Protein AF-A0A7S1GYW9-F1 (afdb_monomer)

Organism: Hemiselmis andersenii (NCBI:txid464988)

Mean predicted aligned error: 11.88 Å

Structure (mmCIF, N/CA/C/O backbone):
data_AF-A0A7S1GYW9-F1
#
_entry.id   AF-A0A7S1GYW9-F1
#
loop_
_atom_site.group_PDB
_atom_site.id
_atom_site.type_symbol
_atom_site.label_atom_id
_atom_site.label_alt_id
_atom_site.label_comp_id
_atom_site.label_asym_id
_atom_site.label_entity_id
_atom_site.label_seq_id
_atom_site.pdbx_PDB_ins_code
_atom_site.Cartn_x
_atom_site.Cartn_y
_atom_site.Cartn_z
_atom_site.occupancy
_atom_site.B_iso_or_equiv
_atom_site.auth_seq_id
_atom_site.auth_comp_id
_atom_site.auth_asym_id
_atom_site.auth_atom_id
_atom_site.pdbx_PDB_model_num
ATOM 1 N N . SER A 1 1 ? -7.826 -14.700 -38.442 1.00 39.91 1 SER A N 1
ATOM 2 C CA . SER A 1 1 ? -8.391 -15.686 -37.508 1.00 39.91 1 SER A CA 1
ATOM 3 C C . SER A 1 1 ? -8.157 -15.141 -36.124 1.00 39.91 1 SER A C 1
ATOM 5 O O . SER A 1 1 ? -7.015 -14.874 -35.767 1.00 39.91 1 SER A O 1
ATOM 7 N N . ASP A 1 2 ? -9.259 -14.825 -35.454 1.00 43.34 2 ASP A N 1
ATOM 8 C CA . ASP A 1 2 ? -9.314 -14.134 -34.172 1.00 43.34 2 ASP A CA 1
ATOM 9 C C . ASP A 1 2 ? -8.547 -14.897 -33.097 1.00 43.34 2 ASP A C 1
ATOM 11 O O . ASP A 1 2 ? -8.602 -16.123 -33.059 1.00 43.34 2 ASP A O 1
ATOM 15 N N . GLY A 1 3 ? -7.826 -14.162 -32.249 1.00 43.66 3 GLY A N 1
ATOM 16 C CA . GLY A 1 3 ? -7.023 -14.666 -31.134 1.00 43.66 3 GLY A CA 1
ATOM 17 C C . GLY A 1 3 ? -7.848 -15.303 -30.014 1.00 43.66 3 GLY A C 1
ATOM 18 O O . GLY A 1 3 ? -7.717 -14.912 -28.857 1.00 43.66 3 GLY A O 1
ATOM 19 N N . ALA A 1 4 ? -8.697 -16.270 -30.353 1.00 52.47 4 ALA A N 1
ATOM 20 C CA . ALA A 1 4 ? -9.273 -17.208 -29.413 1.00 52.47 4 ALA A CA 1
ATOM 21 C C . ALA A 1 4 ? -8.142 -18.127 -28.944 1.00 52.47 4 ALA A C 1
ATOM 23 O O . ALA A 1 4 ? -7.689 -19.025 -29.652 1.00 52.47 4 ALA A O 1
ATOM 24 N N . TRP A 1 5 ? -7.615 -17.803 -27.773 1.00 59.50 5 TRP A N 1
ATOM 25 C CA . TRP A 1 5 ? -6.728 -18.674 -27.028 1.00 59.50 5 TRP A CA 1
ATOM 26 C C . TRP A 1 5 ? -7.553 -19.838 -26.465 1.00 59.50 5 TRP A C 1
ATOM 28 O O . TRP A 1 5 ? -8.526 -19.587 -25.755 1.00 59.50 5 TRP A O 1
ATOM 38 N N . ASP A 1 6 ? -7.172 -21.077 -26.785 1.00 59.75 6 ASP A N 1
ATOM 39 C CA . ASP A 1 6 ? -7.747 -22.288 -26.188 1.00 59.75 6 ASP A CA 1
ATOM 40 C C . ASP A 1 6 ? -6.827 -22.780 -25.055 1.00 59.75 6 ASP A C 1
ATOM 42 O O . ASP A 1 6 ? -5.638 -23.027 -25.302 1.00 59.75 6 ASP A O 1
ATOM 46 N N . PRO A 1 7 ? -7.324 -22.886 -23.809 1.00 53.53 7 PRO A N 1
ATOM 47 C CA . PRO A 1 7 ? -6.526 -23.361 -22.685 1.00 53.53 7 PRO A CA 1
ATOM 48 C C . PRO A 1 7 ? -6.200 -24.862 -22.817 1.00 53.53 7 PRO A C 1
ATOM 50 O O . PRO A 1 7 ? -7.005 -25.615 -23.359 1.00 53.53 7 PRO A O 1
ATOM 53 N N . PRO A 1 8 ? -5.040 -25.320 -22.308 1.00 62.75 8 PRO A N 1
ATOM 54 C CA . PRO A 1 8 ? -4.648 -26.728 -22.374 1.00 62.75 8 PRO A CA 1
ATOM 55 C C . PRO A 1 8 ? -5.462 -27.620 -21.418 1.00 62.75 8 PRO A C 1
ATOM 57 O O . PRO A 1 8 ? -5.814 -27.199 -20.317 1.00 62.75 8 PRO A O 1
ATOM 60 N N . ASP A 1 9 ? -5.685 -28.876 -21.823 1.00 59.25 9 ASP A N 1
ATOM 61 C CA . ASP A 1 9 ? -6.521 -29.860 -21.109 1.00 59.25 9 ASP A CA 1
ATOM 62 C C . ASP A 1 9 ? -5.863 -30.474 -19.849 1.00 59.25 9 ASP A C 1
ATOM 64 O O . ASP A 1 9 ? -6.543 -31.133 -19.062 1.00 59.25 9 ASP A O 1
ATOM 68 N N . GLU A 1 10 ? -4.560 -30.251 -19.616 1.00 49.75 10 GLU A N 1
ATOM 69 C CA . GLU A 1 10 ? -3.826 -30.729 -18.430 1.00 49.75 10 GLU A CA 1
ATOM 70 C C . GLU A 1 10 ? -2.727 -29.738 -17.975 1.00 49.75 10 GLU A C 1
ATOM 72 O O . GLU A 1 10 ? -2.122 -29.040 -18.791 1.00 49.75 10 GLU A O 1
ATOM 77 N N . GLY A 1 11 ? -2.434 -29.702 -16.664 1.00 53.62 11 GLY A N 1
ATOM 78 C CA . GLY A 1 11 ? -1.401 -28.856 -16.038 1.00 53.62 11 GLY A CA 1
ATOM 79 C C . GLY A 1 11 ? -1.941 -27.847 -15.009 1.00 53.62 11 GLY A C 1
ATOM 80 O O . GLY A 1 11 ? -3.144 -27.769 -14.771 1.00 53.62 11 GLY A O 1
ATOM 81 N N . VAL A 1 12 ? -1.050 -27.075 -14.370 1.00 48.41 12 VAL A N 1
ATOM 82 C CA . VAL A 1 12 ? -1.426 -25.926 -13.520 1.00 48.41 12 VAL A CA 1
ATOM 83 C C . VAL A 1 12 ? -1.265 -24.644 -14.334 1.00 48.41 12 VAL A C 1
ATOM 85 O O . VAL A 1 12 ? -0.149 -24.255 -14.672 1.00 48.41 12 VAL A O 1
ATOM 88 N N . LEU A 1 13 ? -2.386 -23.990 -14.638 1.00 43.22 13 LEU A N 1
ATOM 89 C CA . LEU A 1 13 ? -2.428 -22.631 -15.171 1.00 43.22 13 LEU A CA 1
ATOM 90 C C . LEU A 1 13 ? -2.498 -21.646 -13.996 1.00 43.22 13 LEU A C 1
ATOM 92 O O . LEU A 1 13 ? -3.552 -21.479 -13.386 1.00 43.22 13 LEU A O 1
ATOM 96 N N . GLU A 1 14 ? -1.387 -20.980 -13.696 1.00 42.84 14 GLU A N 1
ATOM 97 C CA . GLU A 1 14 ? -1.365 -19.801 -12.824 1.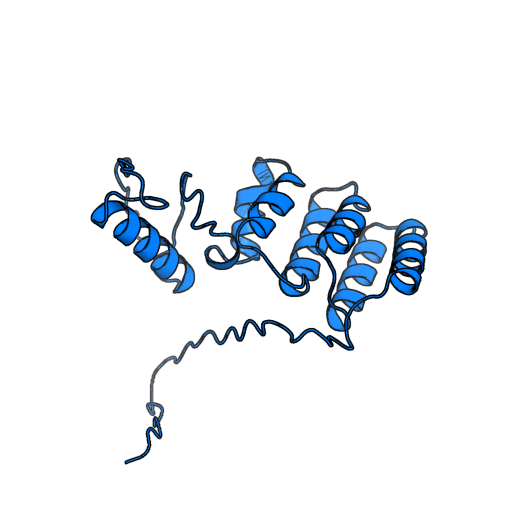00 42.84 14 GLU A CA 1
ATOM 98 C C . GLU A 1 14 ? -1.313 -18.535 -13.682 1.00 42.84 14 GLU A C 1
ATOM 100 O O . GLU A 1 14 ? -0.442 -18.378 -14.538 1.00 42.84 14 GLU A O 1
ATOM 105 N N . VAL A 1 15 ? -2.253 -17.622 -13.446 1.00 31.91 15 VAL A N 1
ATOM 106 C CA . VAL A 1 15 ? -2.323 -16.310 -14.097 1.00 31.91 15 VAL A CA 1
ATOM 107 C C . VAL A 1 15 ? -2.570 -15.232 -13.050 1.00 31.91 15 VAL A C 1
ATOM 109 O O . VAL A 1 15 ? -3.575 -15.270 -12.343 1.00 31.91 15 VAL A O 1
ATOM 112 N N . ASP A 1 16 ? -1.689 -14.233 -13.010 1.00 33.78 16 ASP A N 1
ATOM 113 C CA . ASP A 1 16 ? -1.893 -12.991 -12.269 1.00 33.78 16 ASP A CA 1
ATOM 114 C C . ASP A 1 16 ? -2.489 -11.932 -13.199 1.00 33.78 16 ASP A C 1
ATOM 116 O O . ASP A 1 16 ? -1.839 -11.425 -14.115 1.00 33.78 16 ASP A O 1
ATOM 120 N N . VAL A 1 17 ? -3.748 -11.568 -12.956 1.00 31.23 17 VAL A N 1
ATOM 121 C CA . VAL A 1 17 ? -4.400 -10.454 -13.652 1.00 31.23 17 VAL A CA 1
ATOM 122 C C . VAL A 1 17 ? -4.439 -9.248 -12.721 1.00 31.23 17 VAL A C 1
ATOM 124 O O . VAL A 1 17 ? -5.302 -9.141 -11.852 1.00 31.23 17 VAL A O 1
ATOM 127 N N . ALA A 1 18 ? -3.538 -8.291 -12.939 1.00 34.84 18 ALA A N 1
ATOM 128 C CA . ALA A 1 18 ? -3.612 -6.969 -12.326 1.00 34.84 18 ALA A CA 1
ATOM 129 C C . ALA A 1 18 ? -4.028 -5.929 -13.373 1.00 34.84 18 ALA A C 1
ATOM 131 O O . ALA A 1 18 ? -3.195 -5.337 -14.060 1.00 34.84 18 ALA A O 1
ATOM 132 N N . LYS A 1 19 ? -5.333 -5.647 -13.469 1.00 34.72 19 LYS A N 1
ATOM 133 C CA . LYS A 1 19 ? -5.785 -4.400 -14.092 1.00 34.72 19 LYS A CA 1
ATOM 134 C C . LYS A 1 19 ? -5.582 -3.277 -13.080 1.00 34.72 19 LYS A C 1
ATOM 136 O O . LYS A 1 19 ? -6.463 -2.998 -12.268 1.00 34.72 19 LYS A O 1
ATOM 141 N N . HIS A 1 20 ? -4.440 -2.598 -13.140 1.00 39.56 20 HIS A N 1
ATOM 142 C CA . HIS A 1 20 ? -4.351 -1.258 -12.565 1.00 39.56 20 HIS A CA 1
ATOM 143 C C . HIS A 1 20 ? -5.165 -0.337 -13.466 1.00 39.56 20 HIS A C 1
ATOM 145 O O . HIS A 1 20 ? -4.659 0.229 -14.432 1.00 39.56 20 HIS A O 1
ATOM 151 N N . ASN A 1 21 ? -6.463 -0.223 -13.178 1.00 38.25 21 ASN A N 1
ATOM 152 C CA . ASN A 1 21 ? -7.216 0.918 -13.662 1.00 38.25 21 ASN A CA 1
ATOM 153 C C . ASN A 1 21 ? -6.468 2.154 -13.146 1.00 38.25 21 ASN A C 1
ATOM 155 O O . ASN A 1 21 ? -6.469 2.433 -11.946 1.00 38.25 21 ASN A O 1
ATOM 159 N N . ASN A 1 22 ? -5.858 2.916 -14.055 1.00 46.06 22 ASN A N 1
ATOM 160 C CA . ASN A 1 22 ? -5.911 4.362 -13.916 1.00 46.06 22 ASN A CA 1
ATOM 161 C C . ASN A 1 22 ? -7.401 4.670 -13.823 1.00 46.06 22 ASN A C 1
ATOM 163 O O . ASN A 1 22 ? -8.092 4.671 -14.840 1.00 46.06 22 ASN A O 1
ATOM 167 N N . VAL A 1 23 ? -7.918 4.756 -12.597 1.00 45.78 23 VAL A N 1
ATOM 168 C CA . VAL A 1 23 ? -9.309 5.125 -12.387 1.00 45.78 23 VAL A CA 1
ATOM 169 C C . VAL A 1 23 ? -9.423 6.514 -12.992 1.00 45.78 23 VAL A C 1
ATOM 171 O O . VAL A 1 23 ? -8.729 7.442 -12.564 1.00 45.78 23 VAL A O 1
ATOM 174 N N . ALA A 1 24 ? -10.188 6.578 -14.081 1.00 42.53 24 ALA A N 1
ATOM 175 C CA . ALA A 1 24 ? -10.619 7.811 -14.704 1.00 42.53 24 ALA A CA 1
ATOM 176 C C . ALA A 1 24 ? -11.166 8.738 -13.612 1.00 42.53 24 ALA A C 1
ATOM 178 O O . ALA A 1 24 ? -11.668 8.263 -12.598 1.00 42.53 24 ALA A O 1
ATOM 179 N N . ASP A 1 25 ? -11.009 10.042 -13.807 1.00 49.81 25 ASP A N 1
ATOM 180 C CA . ASP A 1 25 ? -11.139 11.089 -12.788 1.00 49.81 25 ASP A CA 1
ATOM 181 C C . ASP A 1 25 ? -12.473 11.144 -11.999 1.00 49.81 25 ASP A C 1
ATOM 183 O O . ASP A 1 25 ? -12.532 11.874 -11.012 1.00 49.81 25 ASP A O 1
ATOM 187 N N . ASP A 1 26 ? -13.466 10.311 -12.328 1.00 53.38 26 ASP A N 1
ATOM 188 C CA . ASP A 1 26 ? -14.713 10.093 -11.582 1.00 53.38 26 ASP A CA 1
ATOM 189 C C . ASP A 1 26 ? -14.714 8.722 -10.871 1.00 53.38 26 ASP A C 1
ATOM 191 O O . ASP A 1 26 ? -15.403 7.777 -11.257 1.00 53.38 26 ASP A O 1
ATOM 195 N N . ASP A 1 27 ? -13.906 8.584 -9.819 1.00 67.19 27 ASP A N 1
ATOM 196 C CA . ASP A 1 27 ? -13.995 7.433 -8.916 1.00 67.19 27 ASP A CA 1
ATOM 197 C C . ASP A 1 27 ? -15.161 7.668 -7.944 1.00 67.19 27 ASP A C 1
ATOM 199 O O . ASP A 1 27 ? -14.983 8.330 -6.925 1.00 67.19 27 ASP A O 1
ATOM 203 N N . GLU A 1 28 ? -16.362 7.157 -8.236 1.00 68.00 28 GLU A N 1
ATOM 204 C CA . GLU A 1 28 ? -17.516 7.238 -7.313 1.00 68.00 28 GLU A CA 1
ATOM 205 C C . GLU A 1 28 ? -17.199 6.651 -5.924 1.00 68.00 28 GLU A C 1
ATOM 207 O O . GLU A 1 28 ? -17.802 7.037 -4.924 1.00 68.00 28 GLU A O 1
ATOM 212 N N . SER A 1 29 ? -16.211 5.751 -5.840 1.00 81.31 29 SER A N 1
ATOM 213 C CA . SER A 1 29 ? -15.723 5.164 -4.586 1.00 81.31 29 SER A CA 1
ATOM 214 C C . SER A 1 29 ? -14.651 6.026 -3.899 1.00 81.31 29 SER A C 1
ATOM 216 O O . SER A 1 29 ? -14.060 5.621 -2.894 1.00 81.31 29 SER A O 1
ATOM 218 N N . ALA A 1 30 ? -14.367 7.225 -4.409 1.00 87.44 30 ALA A N 1
ATOM 219 C CA . ALA A 1 30 ? -13.438 8.156 -3.797 1.00 87.44 30 ALA A CA 1
ATOM 220 C C . ALA A 1 30 ? -13.955 8.649 -2.445 1.00 87.44 30 ALA A C 1
ATOM 222 O O . ALA A 1 30 ? -14.928 9.396 -2.358 1.00 87.44 30 ALA A O 1
ATOM 223 N N . MET A 1 31 ? -13.214 8.340 -1.381 1.00 92.00 31 MET A N 1
ATOM 224 C CA . MET A 1 31 ? -13.428 8.967 -0.082 1.00 92.00 31 MET A CA 1
ATOM 225 C C . MET A 1 31 ? -13.280 10.496 -0.188 1.00 92.00 31 MET A C 1
ATOM 227 O O . MET A 1 31 ? -12.185 11.000 -0.481 1.00 92.00 31 MET A O 1
ATOM 231 N N . ASN A 1 32 ? -14.370 11.228 0.063 1.00 92.81 32 ASN A N 1
ATOM 232 C CA . ASN A 1 32 ? -14.370 12.690 0.129 1.00 92.81 32 ASN A CA 1
ATOM 233 C C . ASN A 1 32 ? -13.843 13.189 1.490 1.00 92.81 32 ASN A C 1
ATOM 235 O O . ASN A 1 32 ? -13.705 12.420 2.439 1.00 92.81 32 ASN A O 1
ATOM 239 N N . GLY A 1 33 ? -13.532 14.485 1.587 1.00 91.69 33 GLY A N 1
ATOM 240 C CA . GLY A 1 33 ? -12.935 15.068 2.795 1.00 91.69 33 GLY A CA 1
ATOM 241 C C . GLY A 1 33 ? -13.825 14.989 4.040 1.00 91.69 33 GLY A C 1
ATOM 242 O O . GLY A 1 33 ? -13.346 14.612 5.102 1.00 91.69 33 GLY A O 1
ATOM 243 N N . GLN A 1 34 ? -15.125 15.268 3.915 1.00 94.00 34 GLN A N 1
ATOM 244 C CA . GLN A 1 34 ? -16.034 15.284 5.069 1.00 94.00 34 GLN A CA 1
ATOM 245 C C . GLN A 1 34 ? -16.239 13.885 5.659 1.00 94.00 34 GLN A C 1
ATOM 247 O O . GLN A 1 34 ? -16.233 13.711 6.879 1.00 94.00 34 GLN A O 1
ATOM 252 N N . ASP A 1 35 ? -16.407 12.880 4.802 1.00 94.25 35 ASP A N 1
ATOM 253 C CA . ASP A 1 35 ? -16.545 11.491 5.238 1.00 94.25 35 ASP A CA 1
ATOM 254 C C . ASP A 1 35 ? -15.225 10.938 5.773 1.00 94.25 35 ASP A C 1
ATOM 256 O O . ASP A 1 35 ? -15.221 10.171 6.738 1.00 94.25 35 ASP A O 1
ATOM 260 N N . PHE A 1 36 ? -14.096 11.402 5.232 1.00 96.62 36 PHE A N 1
ATOM 261 C CA . PHE A 1 36 ? -12.782 11.088 5.775 1.00 96.62 36 PHE A CA 1
ATOM 262 C C . PHE A 1 36 ? -12.579 11.645 7.190 1.00 96.62 36 PHE A C 1
ATOM 264 O O . PHE A 1 36 ? -12.126 10.916 8.073 1.00 96.62 36 PHE A O 1
ATOM 271 N N . ASP A 1 37 ? -12.955 12.899 7.442 1.00 96.38 37 ASP A N 1
ATOM 272 C CA . ASP A 1 37 ? -12.833 13.509 8.771 1.00 96.38 37 ASP A CA 1
ATOM 273 C C . ASP A 1 37 ? -13.688 12.761 9.805 1.00 96.38 37 ASP A C 1
ATOM 275 O O . ASP A 1 37 ? -13.239 12.472 10.921 1.00 96.38 37 ASP A O 1
ATOM 279 N N . ARG A 1 38 ? -14.903 12.351 9.410 1.00 96.06 38 ARG A N 1
ATOM 280 C CA . ARG A 1 38 ? -15.770 11.488 10.228 1.00 96.06 38 ARG A CA 1
ATOM 281 C C . ARG A 1 38 ? -15.120 10.136 10.499 1.00 96.06 38 ARG A C 1
ATOM 283 O O . ARG A 1 38 ? -15.129 9.684 11.644 1.00 96.06 38 ARG A O 1
ATOM 290 N N . LEU A 1 39 ? -14.546 9.505 9.476 1.00 96.19 39 LEU A N 1
ATOM 291 C CA . LEU A 1 39 ? -13.853 8.225 9.604 1.00 96.19 39 LEU A CA 1
ATOM 292 C C . LEU A 1 39 ? -12.682 8.319 10.585 1.00 96.19 39 LEU A C 1
ATOM 294 O O . LEU A 1 39 ? -12.559 7.468 11.462 1.00 96.19 39 LEU A O 1
ATOM 298 N N . ILE A 1 40 ? -11.842 9.349 10.476 1.00 96.00 40 ILE A N 1
ATOM 299 C CA . ILE A 1 40 ? -10.715 9.560 11.392 1.00 96.00 40 ILE A CA 1
ATOM 300 C C . ILE A 1 40 ? -11.209 9.741 12.828 1.00 96.00 40 ILE A C 1
ATOM 302 O O . ILE A 1 40 ? -10.670 9.115 13.743 1.00 96.00 40 ILE A O 1
ATOM 306 N N . GLY A 1 41 ? -12.268 10.531 13.031 1.00 95.12 41 GLY A N 1
ATOM 307 C CA . GLY A 1 41 ? -12.910 10.669 14.337 1.00 95.12 41 GLY A CA 1
ATOM 308 C C . GLY A 1 41 ? -13.388 9.325 14.893 1.00 95.12 41 GLY A C 1
ATOM 309 O O . GLY A 1 41 ? -13.083 8.979 16.034 1.00 95.12 41 GLY A O 1
ATOM 310 N N . GLN A 1 42 ? -14.075 8.522 14.075 1.00 94.62 42 GLN A N 1
ATOM 311 C CA . GLN A 1 42 ? -14.542 7.187 14.457 1.00 94.62 42 GLN A CA 1
ATOM 312 C C . GLN A 1 42 ? -13.383 6.250 14.810 1.00 94.62 42 GLN A C 1
ATOM 314 O O . GLN A 1 42 ? -13.415 5.623 15.865 1.00 94.62 42 GLN A O 1
ATOM 319 N N . VAL A 1 43 ? -12.345 6.182 13.972 1.00 94.81 43 VAL A N 1
ATOM 320 C CA . VAL A 1 43 ? -11.160 5.346 14.210 1.00 94.81 43 VAL A CA 1
ATOM 321 C C . VAL A 1 43 ? -10.461 5.757 15.504 1.00 94.81 43 VAL A C 1
ATOM 323 O O . VAL A 1 43 ? -10.112 4.895 16.306 1.00 94.81 43 VAL A O 1
ATOM 326 N N . ASN A 1 44 ? -10.295 7.052 15.764 1.00 93.50 44 ASN A N 1
ATOM 327 C CA . ASN A 1 44 ? -9.641 7.523 16.984 1.00 93.50 44 ASN A CA 1
ATOM 328 C C . ASN A 1 44 ? -10.445 7.229 18.256 1.00 93.50 44 ASN A C 1
ATOM 330 O O . ASN A 1 44 ? -9.840 6.923 19.282 1.00 93.50 44 ASN A O 1
ATOM 334 N N . ASN A 1 45 ? -11.777 7.238 18.169 1.00 93.88 45 ASN A N 1
ATOM 335 C CA . ASN A 1 45 ? -12.672 6.950 19.292 1.00 93.88 45 ASN A CA 1
ATOM 336 C C . ASN A 1 45 ? -12.791 5.453 19.629 1.00 93.88 45 ASN A C 1
ATOM 338 O O . ASN A 1 45 ? -13.330 5.101 20.679 1.00 93.88 45 ASN A O 1
ATOM 342 N N . LEU A 1 46 ? -12.306 4.550 18.770 1.00 93.12 46 LEU A N 1
ATOM 343 C CA . LEU A 1 46 ? -12.312 3.116 19.062 1.00 93.12 46 LEU A CA 1
ATOM 344 C C . LEU A 1 46 ? -11.281 2.770 20.145 1.00 93.12 46 LEU A C 1
ATOM 346 O O . LEU A 1 46 ? -10.095 3.077 20.025 1.00 93.12 46 LEU A O 1
ATOM 350 N N . ALA A 1 47 ? -11.737 2.050 21.174 1.00 86.12 47 ALA A N 1
ATOM 351 C CA . ALA A 1 47 ? -10.942 1.726 22.358 1.00 86.12 47 ALA A CA 1
ATOM 352 C C . ALA A 1 47 ? -9.778 0.752 22.099 1.00 86.12 47 ALA A C 1
ATOM 354 O O . ALA A 1 47 ? -8.792 0.768 22.831 1.00 86.12 47 ALA A O 1
ATOM 355 N N . SER A 1 48 ? -9.873 -0.107 21.076 1.00 90.88 48 SER A N 1
ATOM 356 C CA . SER A 1 48 ? -8.858 -1.128 20.788 1.00 90.88 48 SER A CA 1
ATOM 357 C C . SER A 1 48 ? -8.282 -0.988 19.379 1.00 90.88 48 SER A C 1
ATOM 359 O O . SER A 1 48 ? -9.009 -0.713 18.422 1.00 90.88 48 SER A O 1
ATOM 361 N N . ASN A 1 49 ? -6.975 -1.233 19.225 1.00 88.56 49 ASN A N 1
ATOM 362 C CA . ASN A 1 49 ? -6.331 -1.215 17.909 1.00 88.56 49 ASN A CA 1
ATOM 363 C C . ASN A 1 49 ? -6.896 -2.278 16.962 1.00 88.56 49 ASN A C 1
ATOM 365 O O . ASN A 1 49 ? -6.998 -2.023 15.768 1.00 88.56 49 ASN A O 1
ATOM 369 N N . SER A 1 50 ? -7.308 -3.443 17.469 1.00 90.31 50 SER A N 1
ATOM 370 C CA . SER A 1 50 ? -7.918 -4.479 16.631 1.00 90.31 50 SER A CA 1
ATOM 371 C C . SER A 1 50 ? -9.231 -3.990 16.016 1.00 90.31 50 SER A C 1
ATOM 373 O O . SER A 1 50 ? -9.445 -4.171 14.818 1.00 90.31 50 SER A O 1
ATOM 375 N N . SER A 1 51 ? -10.068 -3.285 16.785 1.00 93.88 51 SER A N 1
ATOM 376 C CA . SER A 1 51 ? -11.270 -2.627 16.258 1.00 93.88 51 SER A CA 1
ATOM 377 C C . SER A 1 51 ? -10.925 -1.550 15.226 1.00 93.88 51 SER A C 1
ATOM 379 O O . SER A 1 51 ? -11.583 -1.479 14.189 1.00 93.88 51 SER A O 1
ATOM 381 N N . LYS A 1 52 ? -9.875 -0.749 15.464 1.00 94.75 52 LYS A N 1
ATOM 382 C CA . LYS A 1 52 ? -9.389 0.250 14.494 1.00 94.75 52 LYS A CA 1
ATOM 383 C C . LYS A 1 52 ? -8.976 -0.401 13.174 1.00 94.75 52 LYS A C 1
ATOM 385 O O . LYS A 1 52 ? -9.432 0.027 12.116 1.00 94.75 52 LYS A O 1
ATOM 390 N N . VAL A 1 53 ? -8.182 -1.473 13.229 1.00 94.44 53 VAL A N 1
ATOM 391 C CA . VAL A 1 53 ? -7.755 -2.232 12.043 1.00 94.44 53 VAL A CA 1
ATOM 392 C C . VAL A 1 53 ? -8.966 -2.807 11.306 1.00 94.44 53 VAL A C 1
ATOM 394 O O . VAL A 1 53 ? -9.040 -2.695 10.085 1.00 94.44 53 VAL A O 1
ATOM 397 N N . MET A 1 54 ? -9.938 -3.389 12.018 1.00 94.00 54 MET A N 1
ATOM 398 C CA . MET A 1 54 ? -11.161 -3.919 11.400 1.00 94.00 54 MET A CA 1
ATOM 399 C C . MET A 1 54 ? -11.974 -2.832 10.693 1.00 94.00 54 MET A C 1
ATOM 401 O O . MET A 1 54 ? -12.460 -3.064 9.587 1.00 94.00 54 MET A O 1
ATOM 405 N N . MET A 1 55 ? -12.094 -1.648 11.298 1.00 95.25 55 MET A N 1
ATOM 406 C CA . MET A 1 55 ? -12.786 -0.513 10.689 1.00 95.25 55 MET A CA 1
ATOM 407 C C . MET A 1 55 ? -12.085 -0.065 9.404 1.00 95.25 55 MET A C 1
ATOM 409 O O . MET A 1 55 ? -12.727 0.034 8.361 1.00 95.25 55 MET A O 1
ATOM 413 N N . VAL A 1 56 ? -10.760 0.117 9.443 1.00 95.44 56 VAL A N 1
ATOM 414 C CA . VAL A 1 56 ? -9.968 0.484 8.257 1.00 95.44 56 VAL A CA 1
ATOM 415 C C . VAL A 1 56 ? -10.104 -0.567 7.158 1.00 95.44 56 VAL A C 1
ATOM 417 O O . VAL A 1 56 ? -10.387 -0.219 6.015 1.00 95.44 56 VAL A O 1
ATOM 420 N N . LYS A 1 57 ? -9.984 -1.855 7.499 1.00 93.38 57 LYS A N 1
ATOM 421 C CA . LYS A 1 57 ? -10.174 -2.968 6.557 1.00 93.38 57 LYS A CA 1
ATOM 422 C C . LYS A 1 57 ? -11.551 -2.960 5.916 1.00 93.38 57 LYS A C 1
ATOM 424 O O . LYS A 1 57 ? -11.658 -3.229 4.726 1.00 93.38 57 LYS A O 1
ATOM 429 N N . ARG A 1 58 ? -12.597 -2.684 6.697 1.00 93.44 58 ARG A N 1
ATOM 430 C CA . ARG A 1 58 ? -13.971 -2.613 6.199 1.00 93.44 58 ARG A CA 1
ATOM 431 C C . ARG A 1 58 ? -14.116 -1.481 5.193 1.00 93.44 58 ARG A C 1
ATOM 433 O O . ARG A 1 58 ? -14.554 -1.732 4.083 1.00 93.44 58 ARG A O 1
ATOM 440 N N . VAL A 1 59 ? -13.700 -0.272 5.553 1.00 92.94 59 VAL A N 1
ATOM 441 C CA . VAL A 1 59 ? -13.849 0.900 4.680 1.00 92.94 59 VAL A CA 1
ATOM 442 C C . VAL A 1 59 ? -12.979 0.772 3.427 1.00 92.94 59 VAL A C 1
ATOM 444 O O . VAL A 1 59 ? -13.416 1.121 2.338 1.00 92.94 59 VAL A O 1
ATOM 447 N N . ALA A 1 60 ? -11.792 0.171 3.536 1.00 91.19 60 ALA A N 1
ATOM 448 C CA . ALA A 1 60 ? -10.937 -0.141 2.392 1.00 91.19 60 ALA A CA 1
ATOM 449 C C . ALA A 1 60 ? -11.512 -1.213 1.443 1.00 91.19 60 ALA A C 1
ATOM 451 O O . ALA A 1 60 ? -10.901 -1.512 0.418 1.00 91.19 60 ALA A O 1
ATOM 452 N N . LYS A 1 61 ? -12.667 -1.823 1.734 1.00 89.00 61 LYS A N 1
ATOM 453 C CA . LYS A 1 61 ? -13.385 -2.636 0.738 1.00 89.00 61 LYS A CA 1
ATOM 454 C C . LYS A 1 61 ? -14.169 -1.775 -0.243 1.00 89.00 61 LYS A C 1
ATOM 456 O O . LYS A 1 61 ? -14.199 -2.117 -1.424 1.00 89.00 61 LYS A O 1
ATOM 461 N N . ASP A 1 62 ? -14.716 -0.673 0.253 1.00 88.25 62 ASP A N 1
ATOM 462 C CA . ASP A 1 62 ? -15.740 0.105 -0.440 1.00 88.25 62 ASP A CA 1
ATOM 463 C C . ASP A 1 62 ? -15.191 1.428 -0.981 1.00 88.25 62 ASP A C 1
ATOM 465 O O . ASP A 1 62 ? -15.762 1.991 -1.906 1.00 88.25 62 ASP A O 1
ATOM 469 N N . TYR A 1 63 ? -14.066 1.907 -0.438 1.00 90.69 63 TYR A N 1
ATOM 470 C CA . TYR A 1 63 ? -13.509 3.208 -0.790 1.00 90.69 63 TYR A CA 1
ATOM 471 C C . TYR A 1 63 ? -12.053 3.157 -1.236 1.00 90.69 63 TYR A C 1
ATOM 473 O O . TYR A 1 63 ? -11.240 2.348 -0.774 1.00 90.69 63 TYR A O 1
ATOM 481 N N . SER A 1 64 ? -11.718 4.103 -2.106 1.00 91.50 64 SER A N 1
ATOM 482 C CA . SER A 1 64 ? -10.360 4.434 -2.508 1.00 91.50 64 SER A CA 1
ATOM 483 C C . SER A 1 64 ? -9.908 5.737 -1.842 1.00 91.50 64 SER A C 1
ATOM 485 O O . SER A 1 64 ? -10.705 6.6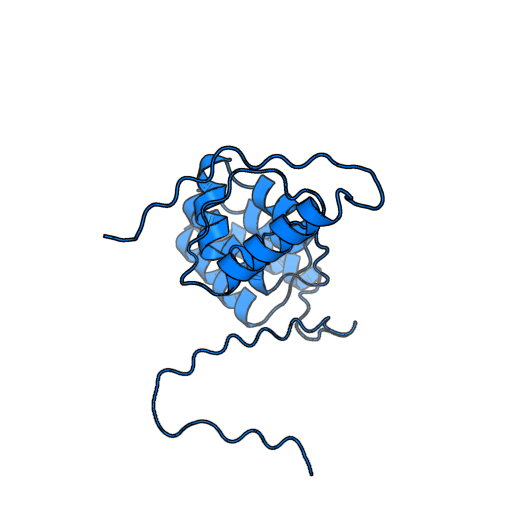36 -1.551 1.00 91.50 64 SER A O 1
ATOM 487 N N . PHE A 1 65 ? -8.604 5.882 -1.620 1.00 92.19 65 PHE A N 1
ATOM 488 C CA . PHE A 1 65 ? -8.032 6.966 -0.818 1.00 92.19 65 PHE A CA 1
ATOM 489 C C . PHE A 1 65 ? -6.967 7.742 -1.586 1.00 92.19 65 PHE A C 1
ATOM 491 O O . PHE A 1 65 ? -6.255 7.186 -2.428 1.00 92.19 65 PHE A O 1
ATOM 498 N N . SER A 1 66 ? -6.819 9.026 -1.262 1.00 91.69 66 SER A N 1
ATOM 499 C CA . SER A 1 66 ? -5.599 9.759 -1.594 1.00 91.69 66 SER A CA 1
ATOM 500 C C . SER A 1 66 ? -4.421 9.241 -0.761 1.00 91.69 66 SER A C 1
ATOM 502 O O . SER A 1 66 ? -4.589 8.528 0.235 1.00 91.69 66 SER A O 1
ATOM 504 N N . VAL A 1 67 ? -3.206 9.610 -1.159 1.00 89.81 67 VAL A N 1
ATOM 505 C CA . VAL A 1 67 ? -1.997 9.244 -0.414 1.00 89.81 67 VAL A CA 1
ATOM 506 C C . VAL A 1 67 ? -2.017 9.878 0.977 1.00 89.81 67 VAL A C 1
ATOM 508 O O . VAL A 1 67 ? -1.716 9.211 1.960 1.00 89.81 67 VAL A O 1
ATOM 511 N N . GLU A 1 68 ? -2.428 11.140 1.070 1.00 91.56 68 GLU A N 1
ATOM 512 C CA . GLU A 1 68 ? -2.523 11.904 2.315 1.00 91.56 68 GLU A CA 1
ATOM 513 C C . GLU A 1 68 ? -3.533 11.268 3.279 1.00 91.56 68 GLU A C 1
ATOM 515 O O . GLU A 1 68 ? -3.234 11.087 4.459 1.00 91.56 68 GLU A O 1
ATOM 520 N N . GLN A 1 69 ? -4.695 10.853 2.764 1.00 94.50 69 GLN A N 1
ATOM 521 C CA . GLN A 1 69 ? -5.714 10.142 3.538 1.00 94.50 69 GLN A CA 1
ATOM 522 C C . GLN A 1 69 ? -5.193 8.798 4.064 1.00 94.50 69 GLN A C 1
ATOM 524 O O . GLN A 1 69 ? -5.360 8.477 5.243 1.00 94.50 69 GLN A O 1
ATOM 529 N N . ALA A 1 70 ? -4.520 8.018 3.211 1.00 93.75 70 ALA A N 1
ATOM 530 C CA . ALA A 1 70 ? -3.920 6.753 3.622 1.00 93.75 70 ALA A CA 1
ATOM 531 C C . ALA A 1 70 ? -2.849 6.966 4.704 1.00 93.75 70 ALA A C 1
ATOM 533 O O . ALA A 1 70 ? -2.865 6.277 5.722 1.00 93.75 70 ALA A O 1
ATOM 534 N N . MET A 1 71 ? -1.962 7.953 4.534 1.00 93.19 71 MET A N 1
ATOM 535 C CA . MET A 1 71 ? -0.938 8.301 5.525 1.00 93.19 71 MET A CA 1
ATOM 536 C C . MET A 1 71 ? -1.550 8.690 6.873 1.00 93.19 71 MET A C 1
ATOM 538 O O . MET A 1 71 ? -1.090 8.215 7.910 1.00 93.19 71 MET A O 1
ATOM 542 N N . ALA A 1 72 ? -2.601 9.511 6.865 1.00 94.44 72 ALA A N 1
ATOM 543 C CA . ALA A 1 72 ? -3.288 9.925 8.082 1.00 94.44 72 ALA A CA 1
ATOM 544 C C . ALA A 1 72 ? -3.944 8.739 8.809 1.00 94.44 72 ALA A C 1
ATOM 546 O O . ALA A 1 72 ? -3.804 8.630 10.025 1.00 94.44 72 ALA A O 1
ATOM 547 N N . LEU A 1 73 ? -4.579 7.806 8.087 1.00 95.19 73 LEU A N 1
ATOM 548 C CA . LEU A 1 73 ? -5.126 6.581 8.687 1.00 95.19 73 LEU A CA 1
ATOM 549 C C . LEU A 1 73 ? -4.030 5.690 9.280 1.00 95.19 73 LEU A C 1
ATOM 551 O O . LEU A 1 73 ? -4.170 5.219 10.407 1.00 95.19 73 LEU A O 1
ATOM 555 N N . ILE A 1 74 ? -2.926 5.488 8.560 1.00 93.62 74 ILE A N 1
ATOM 556 C CA . ILE A 1 74 ? -1.774 4.698 9.024 1.00 93.62 74 ILE A CA 1
ATOM 557 C C . ILE A 1 74 ? -1.184 5.306 10.307 1.00 93.62 74 ILE A C 1
ATOM 559 O O . ILE A 1 74 ? -0.857 4.580 11.246 1.00 93.62 74 ILE A O 1
ATOM 563 N N . ALA A 1 75 ? -1.117 6.636 10.392 1.00 91.75 75 ALA A N 1
ATOM 564 C CA . ALA A 1 75 ? -0.605 7.350 11.560 1.00 91.75 75 ALA A CA 1
ATOM 565 C C . ALA A 1 75 ? -1.474 7.197 12.825 1.00 91.75 75 ALA A C 1
ATOM 567 O O . ALA A 1 75 ? -0.986 7.447 13.925 1.00 91.75 75 ALA A O 1
ATOM 568 N N . THR A 1 76 ? -2.731 6.744 12.713 1.00 92.56 76 THR A N 1
ATOM 569 C CA . THR A 1 76 ? -3.591 6.484 13.889 1.00 92.56 76 THR A CA 1
ATOM 570 C C . THR A 1 76 ? -3.152 5.262 14.709 1.00 92.56 76 THR A C 1
ATOM 572 O O . THR A 1 76 ? -3.600 5.078 15.846 1.00 92.56 76 THR A O 1
ATOM 575 N N . PHE A 1 77 ? -2.268 4.423 14.156 1.00 92.44 77 PHE A N 1
ATOM 576 C CA . PHE A 1 77 ? -1.796 3.192 14.781 1.00 92.44 77 PHE A CA 1
ATOM 577 C C . PHE A 1 77 ? -0.427 3.383 15.439 1.00 92.44 77 PHE A C 1
ATOM 579 O O . PHE A 1 77 ? 0.595 3.593 14.777 1.00 92.44 77 PHE A O 1
ATOM 586 N N . PHE A 1 78 ? -0.398 3.239 16.766 1.00 87.38 78 PHE A N 1
ATOM 587 C CA . PHE A 1 78 ? 0.841 3.312 17.543 1.00 87.38 78 PHE A CA 1
ATOM 588 C C . PHE A 1 78 ? 1.709 2.054 17.393 1.00 87.38 78 PHE A C 1
ATOM 590 O O . PHE A 1 78 ? 2.926 2.156 17.292 1.00 87.38 78 PHE A O 1
ATOM 597 N N . ARG A 1 79 ? 1.096 0.863 17.367 1.00 89.88 79 ARG A N 1
ATOM 598 C CA . ARG A 1 79 ? 1.821 -0.412 17.250 1.00 89.88 79 ARG A CA 1
ATOM 599 C C . ARG A 1 79 ? 2.128 -0.724 15.787 1.00 89.88 79 ARG A C 1
ATOM 601 O O . ARG A 1 79 ? 1.205 -0.758 14.975 1.00 89.88 79 ARG A O 1
ATOM 608 N N . GLU A 1 80 ? 3.385 -1.053 15.491 1.00 89.38 80 GLU A N 1
ATOM 609 C CA . GLU A 1 80 ? 3.853 -1.387 14.135 1.00 89.38 80 GLU A CA 1
ATOM 610 C C . GLU A 1 80 ? 3.042 -2.513 13.484 1.00 89.38 80 GLU A C 1
ATOM 612 O O . GLU A 1 80 ? 2.576 -2.360 12.363 1.00 89.38 80 GLU A O 1
ATOM 617 N N . LYS A 1 81 ? 2.743 -3.593 14.216 1.00 90.56 81 LYS A N 1
ATOM 618 C CA . LYS A 1 81 ? 1.928 -4.705 13.693 1.00 90.56 81 LYS A CA 1
ATOM 619 C C . LYS A 1 81 ? 0.522 -4.275 13.246 1.00 90.56 81 LYS A C 1
ATOM 621 O O . LYS A 1 81 ? 0.018 -4.743 12.231 1.00 90.56 81 LYS A O 1
ATOM 626 N N . ASP A 1 82 ? -0.126 -3.385 13.997 1.00 93.25 82 ASP A N 1
ATOM 627 C CA . ASP A 1 82 ? -1.467 -2.894 13.650 1.00 93.25 82 ASP A CA 1
ATOM 628 C C . ASP A 1 82 ? -1.394 -1.911 12.468 1.00 93.25 82 ASP A C 1
ATOM 630 O O . ASP A 1 82 ? -2.241 -1.932 11.571 1.00 93.25 82 ASP A O 1
ATOM 634 N N . ARG A 1 83 ? -0.335 -1.090 12.441 1.00 92.81 83 ARG A N 1
ATOM 635 C CA . ARG A 1 83 ? -0.015 -0.180 11.339 1.00 92.81 83 ARG A CA 1
ATOM 636 C C . ARG A 1 83 ? 0.235 -0.944 10.038 1.00 92.81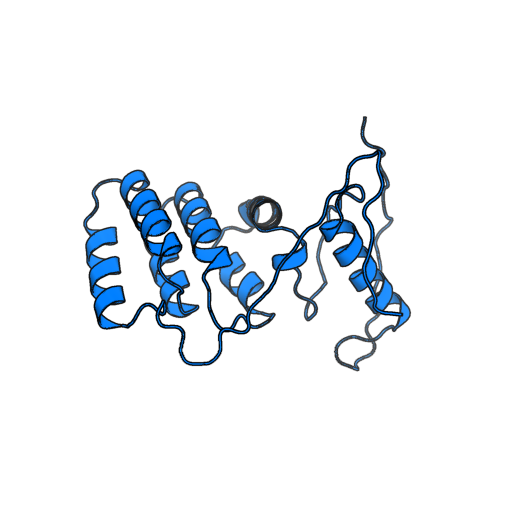 83 ARG A C 1
ATOM 638 O O . ARG A 1 83 ? -0.273 -0.546 8.995 1.00 92.81 83 ARG A O 1
ATOM 645 N N . GLU A 1 84 ? 0.968 -2.051 10.110 1.00 92.38 84 GLU A N 1
ATOM 646 C CA . GLU A 1 84 ? 1.265 -2.961 9.003 1.00 92.38 84 GLU A CA 1
ATOM 647 C C . GLU A 1 84 ? -0.029 -3.524 8.399 1.00 92.38 84 GLU A C 1
ATOM 649 O O . GLU A 1 84 ? -0.257 -3.425 7.194 1.00 92.38 84 GLU A O 1
ATOM 654 N N . GLU A 1 85 ? -0.926 -4.048 9.241 1.00 92.88 85 GLU A N 1
ATOM 655 C CA . GLU A 1 85 ? -2.220 -4.592 8.814 1.00 92.88 85 GLU A CA 1
ATOM 656 C C . GLU A 1 85 ? -3.114 -3.547 8.137 1.00 92.88 85 GLU A C 1
ATOM 658 O O . GLU A 1 85 ? -3.753 -3.826 7.114 1.00 92.88 85 GLU A O 1
ATOM 663 N N . ALA A 1 86 ? -3.167 -2.338 8.698 1.00 92.94 86 ALA A N 1
ATOM 664 C CA . ALA A 1 86 ? -3.898 -1.227 8.106 1.00 92.94 86 ALA A CA 1
ATOM 665 C C . ALA A 1 86 ? -3.280 -0.813 6.764 1.00 92.94 86 ALA A C 1
ATOM 667 O O . ALA A 1 86 ? -3.997 -0.652 5.776 1.00 92.94 86 ALA A O 1
ATOM 668 N N . PHE A 1 87 ? -1.952 -0.701 6.705 1.00 92.81 87 PHE A N 1
ATOM 669 C CA . PHE A 1 87 ? -1.230 -0.307 5.503 1.00 92.81 87 PHE A CA 1
ATOM 670 C C . PHE A 1 87 ? -1.404 -1.300 4.363 1.00 92.81 87 PHE A C 1
ATOM 672 O O . PHE A 1 87 ? -1.720 -0.864 3.266 1.00 92.81 87 PHE A O 1
ATOM 679 N N . VAL A 1 88 ? -1.289 -2.609 4.597 1.00 90.00 88 VAL A N 1
ATOM 680 C CA . VAL A 1 88 ? -1.516 -3.619 3.547 1.00 90.00 88 VAL A CA 1
ATOM 681 C C . VAL A 1 88 ? -2.932 -3.509 2.969 1.00 90.00 88 VAL A C 1
ATOM 683 O O . VAL A 1 88 ? -3.124 -3.622 1.760 1.00 90.00 88 VAL A O 1
ATOM 686 N N . SER A 1 89 ? -3.916 -3.211 3.820 1.00 90.19 89 SER A N 1
ATOM 687 C CA . SER A 1 89 ? -5.323 -3.079 3.421 1.00 90.19 89 SER A CA 1
ATOM 688 C C . SER A 1 89 ? -5.598 -1.797 2.629 1.00 90.19 89 SER A C 1
ATOM 690 O O . SER A 1 89 ? -6.356 -1.811 1.663 1.00 90.19 89 SER A O 1
ATOM 692 N N . LEU A 1 90 ? -4.966 -0.687 3.020 1.00 91.25 90 LEU A N 1
ATOM 693 C CA . LEU A 1 90 ? -5.036 0.595 2.310 1.00 91.25 90 LEU A CA 1
ATOM 694 C C . LEU A 1 90 ? -4.201 0.577 1.027 1.00 91.25 90 LEU A C 1
ATOM 696 O O . LEU A 1 90 ? -4.571 1.226 0.053 1.00 91.25 90 LEU A O 1
ATOM 700 N N . TYR A 1 91 ? -3.138 -0.232 1.037 1.00 88.50 91 TYR A N 1
ATOM 701 C CA . TYR A 1 91 ? -2.244 -0.646 -0.038 1.00 88.50 91 TYR A CA 1
ATOM 702 C C . TYR A 1 91 ? -2.869 -0.458 -1.412 1.00 88.50 91 TYR A C 1
ATOM 704 O O . TYR A 1 91 ? -2.616 0.498 -2.145 1.00 88.50 91 TYR A O 1
ATOM 712 N N . SER A 1 92 ? -3.748 -1.416 -1.701 1.00 84.25 92 SER A N 1
ATOM 713 C CA . SER A 1 92 ? -4.449 -1.627 -2.962 1.00 84.25 92 SER A CA 1
ATOM 714 C C . SER A 1 92 ? -5.451 -0.522 -3.323 1.00 84.25 92 SER A C 1
ATOM 716 O O . SER A 1 92 ? -5.863 -0.441 -4.477 1.00 84.25 92 SER A O 1
ATOM 718 N N . ARG A 1 93 ? -5.797 0.369 -2.389 1.00 88.62 93 ARG A N 1
ATOM 719 C CA . ARG A 1 93 ? -6.859 1.378 -2.531 1.00 88.62 93 ARG A CA 1
ATOM 720 C C . ARG A 1 93 ? -6.358 2.806 -2.714 1.00 88.62 93 ARG A C 1
ATOM 722 O O . ARG A 1 93 ? -7.170 3.718 -2.850 1.00 88.62 93 ARG A O 1
ATOM 729 N N . ILE A 1 94 ? -5.044 3.019 -2.741 1.00 88.62 94 ILE A N 1
ATOM 730 C CA . ILE A 1 94 ? -4.470 4.344 -3.002 1.00 88.62 94 ILE A CA 1
ATOM 731 C C . ILE A 1 94 ? -4.624 4.698 -4.485 1.00 88.62 94 ILE A C 1
ATOM 733 O O . ILE A 1 94 ? -4.142 3.956 -5.346 1.00 88.62 94 ILE A O 1
ATOM 737 N N . ARG A 1 95 ? -5.258 5.842 -4.763 1.00 84.75 95 ARG A N 1
ATOM 738 C CA . ARG A 1 95 ? -5.491 6.403 -6.104 1.00 84.75 95 ARG A CA 1
ATOM 739 C C . ARG A 1 95 ? -4.248 7.089 -6.672 1.00 84.75 95 ARG A C 1
ATOM 741 O O . ARG A 1 95 ? -3.381 7.540 -5.925 1.00 84.75 95 ARG A O 1
ATOM 748 N N . LYS A 1 96 ? -4.201 7.220 -8.008 1.00 74.38 96 LYS A N 1
ATOM 749 C CA . LYS A 1 96 ? -3.178 7.982 -8.760 1.00 74.38 96 LYS A CA 1
ATOM 750 C C . LYS A 1 96 ? -1.749 7.678 -8.285 1.00 74.38 96 LYS A C 1
ATOM 752 O O . LYS A 1 96 ? -0.953 8.588 -8.037 1.00 74.38 96 LYS A O 1
ATOM 757 N N . ARG A 1 97 ? -1.426 6.388 -8.110 1.00 70.19 97 ARG A N 1
ATOM 758 C CA . ARG A 1 97 ? -0.120 5.981 -7.582 1.00 70.19 97 ARG A CA 1
ATOM 759 C C . ARG A 1 97 ? 0.982 6.408 -8.529 1.00 70.19 97 ARG A C 1
ATOM 761 O O . ARG A 1 97 ? 1.097 5.913 -9.645 1.00 70.19 97 ARG A O 1
ATOM 768 N N . LYS A 1 98 ? 1.827 7.305 -8.039 1.00 73.69 98 LYS A N 1
ATOM 769 C CA . LYS A 1 98 ? 3.106 7.592 -8.676 1.00 73.69 98 LYS A CA 1
ATOM 770 C C . LYS A 1 98 ? 4.122 6.515 -8.271 1.00 73.69 98 LYS A C 1
ATOM 772 O O . LYS A 1 98 ? 4.047 6.023 -7.143 1.00 73.69 98 LYS A O 1
ATOM 777 N N . PRO A 1 99 ? 5.121 6.216 -9.114 1.00 67.88 99 PRO A N 1
ATOM 778 C CA . PRO A 1 99 ? 6.162 5.226 -8.814 1.00 67.88 99 PRO A CA 1
ATOM 779 C C . PRO A 1 99 ? 6.904 5.447 -7.483 1.00 67.88 99 PRO A C 1
ATOM 781 O O . PRO A 1 99 ? 7.349 4.492 -6.862 1.00 67.88 99 PRO A O 1
ATOM 784 N N . ALA A 1 100 ? 6.980 6.691 -6.994 1.00 71.56 100 ALA A N 1
ATOM 785 C CA . ALA A 1 100 ? 7.626 7.029 -5.721 1.00 71.56 100 ALA A CA 1
ATOM 786 C C . ALA A 1 100 ? 6.763 6.767 -4.463 1.00 71.56 100 ALA A C 1
ATOM 788 O O . ALA A 1 100 ? 7.283 6.796 -3.344 1.00 71.56 100 ALA A O 1
ATOM 789 N N . ILE A 1 101 ? 5.449 6.542 -4.615 1.00 80.69 101 ILE A N 1
ATOM 790 C CA . ILE A 1 101 ? 4.509 6.400 -3.490 1.00 80.69 101 ILE A CA 1
ATOM 791 C C . ILE A 1 101 ? 4.828 5.193 -2.599 1.00 80.69 101 ILE A C 1
ATOM 793 O O . ILE A 1 101 ? 4.884 5.388 -1.384 1.00 80.69 101 ILE A O 1
ATOM 797 N N . PRO A 1 102 ? 5.101 3.981 -3.127 1.00 78.69 102 PRO A N 1
ATOM 798 C CA . PRO A 1 102 ? 5.443 2.837 -2.286 1.00 78.69 102 PRO A CA 1
ATOM 799 C C . PRO A 1 102 ? 6.625 3.130 -1.363 1.00 78.69 102 PRO A C 1
ATOM 801 O O . PRO A 1 102 ? 6.519 2.939 -0.155 1.00 78.69 102 PRO A O 1
ATOM 804 N N . ARG A 1 103 ? 7.716 3.703 -1.892 1.00 75.25 103 ARG A N 1
ATOM 805 C CA . ARG A 1 103 ? 8.874 4.080 -1.071 1.00 75.25 103 ARG A CA 1
ATOM 806 C C . ARG A 1 103 ? 8.510 5.118 -0.015 1.00 75.25 103 ARG A 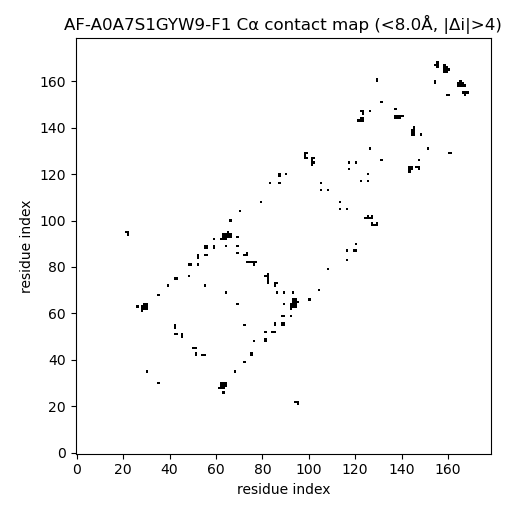C 1
ATOM 808 O O . ARG A 1 103 ? 8.965 5.003 1.117 1.00 75.25 103 ARG A O 1
ATOM 815 N N . MET A 1 104 ? 7.732 6.139 -0.372 1.00 83.00 104 MET A N 1
ATOM 816 C CA . MET A 1 104 ? 7.323 7.170 0.582 1.00 83.00 104 MET A CA 1
ATOM 817 C C . MET A 1 104 ? 6.534 6.574 1.752 1.00 83.00 104 MET A C 1
ATOM 819 O O . MET A 1 104 ? 6.811 6.913 2.898 1.00 83.00 104 MET A O 1
ATOM 823 N N . LEU A 1 105 ? 5.617 5.647 1.472 1.00 84.94 105 LEU A N 1
ATOM 824 C CA . LEU A 1 105 ? 4.813 4.980 2.495 1.00 84.94 105 LEU A CA 1
ATOM 825 C C . LEU A 1 105 ? 5.635 3.995 3.334 1.00 84.94 105 LEU A C 1
ATOM 827 O O . LEU A 1 105 ? 5.443 3.929 4.542 1.00 84.94 105 LEU A O 1
ATOM 831 N N . LEU A 1 106 ? 6.611 3.299 2.741 1.00 85.06 106 LEU A N 1
ATOM 832 C CA . LEU A 1 106 ? 7.529 2.430 3.488 1.00 85.06 106 LEU A CA 1
ATOM 833 C C . LEU A 1 106 ? 8.388 3.201 4.507 1.00 85.06 106 LEU A C 1
ATOM 835 O O . LEU A 1 106 ? 8.849 2.610 5.475 1.00 85.06 106 LEU A O 1
ATOM 839 N N . ARG A 1 107 ? 8.575 4.522 4.348 1.00 85.25 107 ARG A N 1
ATOM 840 C CA . ARG A 1 107 ? 9.269 5.366 5.346 1.00 85.25 107 ARG A CA 1
ATOM 841 C C . ARG A 1 107 ? 8.443 5.630 6.609 1.00 85.25 107 ARG A C 1
ATOM 843 O O . ARG A 1 107 ? 8.986 6.197 7.551 1.00 85.25 107 ARG A O 1
ATOM 850 N N . LEU A 1 108 ? 7.164 5.248 6.627 1.00 86.69 108 LEU A N 1
ATOM 851 C CA . LEU A 1 108 ? 6.304 5.300 7.817 1.00 86.69 108 LEU A CA 1
ATOM 852 C C . LEU A 1 108 ? 6.561 4.143 8.791 1.00 86.69 108 LEU A C 1
ATOM 854 O O . LEU A 1 108 ? 5.948 4.094 9.857 1.00 86.69 108 LEU A O 1
ATOM 858 N N . PHE A 1 109 ? 7.432 3.215 8.403 1.00 89.31 109 PHE A N 1
ATOM 859 C CA . PHE A 1 109 ? 7.781 2.023 9.153 1.00 89.31 109 PHE A CA 1
ATOM 860 C C . PHE A 1 109 ? 9.264 2.044 9.499 1.00 89.31 109 PHE A C 1
ATOM 862 O O . PHE A 1 109 ? 10.097 2.582 8.758 1.00 89.31 109 PHE A O 1
ATOM 869 N N . GLU A 1 110 ? 9.605 1.427 10.625 1.00 87.06 110 GLU A N 1
ATOM 870 C CA . GLU A 1 110 ? 10.995 1.143 10.959 1.00 87.06 110 GLU A CA 1
ATOM 871 C C . GLU A 1 110 ? 11.633 0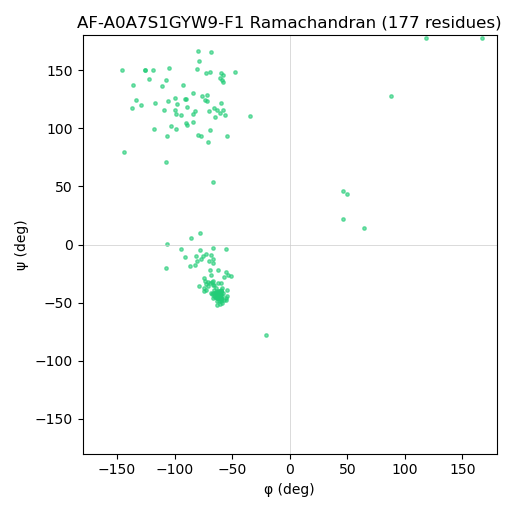.256 9.878 1.00 87.06 110 GLU A C 1
ATOM 873 O O . GLU A 1 110 ? 10.983 -0.597 9.267 1.00 87.06 110 GLU A O 1
ATOM 878 N N . ARG A 1 111 ? 12.938 0.442 9.636 1.00 82.44 111 ARG A N 1
ATOM 879 C CA . ARG A 1 111 ? 13.659 -0.252 8.549 1.00 82.44 111 ARG A CA 1
ATOM 880 C C . ARG A 1 111 ? 13.571 -1.777 8.644 1.00 82.44 111 ARG A C 1
ATOM 882 O O . ARG A 1 111 ? 13.645 -2.450 7.622 1.00 82.44 111 ARG A O 1
ATOM 889 N N . GLU A 1 112 ? 13.416 -2.293 9.855 1.00 84.44 112 GLU A N 1
ATOM 890 C CA . GLU A 1 112 ? 13.330 -3.716 10.191 1.00 84.44 112 GLU A CA 1
ATOM 891 C C . GLU A 1 112 ? 12.061 -4.376 9.630 1.00 84.44 112 GLU A C 1
ATOM 893 O O . GLU A 1 112 ? 12.090 -5.541 9.243 1.00 84.44 112 GLU A O 1
ATOM 898 N N . TRP A 1 113 ? 10.967 -3.615 9.521 1.00 83.75 113 TRP A N 1
ATOM 899 C CA . TRP A 1 113 ? 9.664 -4.091 9.041 1.00 83.75 113 TRP A CA 1
ATOM 900 C C . TRP A 1 113 ? 9.523 -4.034 7.520 1.00 83.75 113 TRP A C 1
ATOM 902 O O . TRP A 1 113 ? 8.668 -4.707 6.941 1.00 83.75 113 TRP A O 1
ATOM 912 N N . VAL A 1 114 ? 10.369 -3.248 6.848 1.00 82.12 114 VAL A N 1
ATOM 913 C CA . VAL A 1 114 ? 10.301 -3.041 5.396 1.00 82.12 114 VAL A CA 1
ATOM 914 C C . VAL A 1 114 ? 10.362 -4.363 4.614 1.00 82.12 114 VAL A C 1
ATOM 916 O O . VAL A 1 114 ? 9.497 -4.546 3.759 1.00 82.12 114 VAL A O 1
ATOM 919 N N . PRO A 1 115 ? 11.265 -5.325 4.898 1.00 79.31 115 PRO A N 1
ATOM 920 C CA . PRO A 1 115 ? 11.295 -6.597 4.168 1.00 79.31 115 PRO A CA 1
ATOM 921 C C . PRO A 1 115 ? 9.992 -7.400 4.284 1.00 79.31 115 PRO A C 1
ATOM 923 O O . PRO A 1 115 ? 9.518 -7.967 3.299 1.00 79.31 115 PRO A O 1
ATOM 926 N N . GLN A 1 116 ? 9.377 -7.420 5.471 1.00 82.69 116 GLN A N 1
ATOM 927 C CA . GLN A 1 116 ? 8.095 -8.093 5.696 1.00 82.69 116 GLN A CA 1
ATOM 928 C C . GLN A 1 116 ? 6.969 -7.415 4.908 1.00 82.69 116 GLN A C 1
ATOM 930 O O . GLN A 1 116 ? 6.179 -8.089 4.248 1.00 82.69 116 GLN A O 1
ATOM 935 N N . LEU A 1 117 ? 6.925 -6.082 4.921 1.00 83.88 117 LEU A N 1
ATOM 936 C CA . LEU A 1 117 ? 5.954 -5.307 4.154 1.00 83.88 117 LEU A CA 1
ATOM 937 C C . LEU A 1 117 ? 6.093 -5.515 2.652 1.00 83.88 117 LEU A C 1
ATOM 939 O O . LEU A 1 117 ? 5.097 -5.728 1.967 1.00 83.88 117 LEU A O 1
ATOM 943 N N . GLN A 1 118 ? 7.323 -5.492 2.142 1.00 79.69 118 GLN A N 1
ATOM 944 C CA . GLN A 1 118 ? 7.598 -5.756 0.733 1.00 79.69 118 GLN A CA 1
ATOM 945 C C . GLN A 1 118 ? 7.139 -7.163 0.330 1.00 79.69 118 GLN A C 1
ATOM 947 O O . GLN A 1 118 ? 6.526 -7.322 -0.721 1.00 79.69 118 GLN A O 1
ATOM 952 N N . SER A 1 119 ? 7.356 -8.161 1.194 1.00 78.81 119 SER A N 1
ATOM 953 C CA . SER A 1 119 ? 6.865 -9.528 0.983 1.00 78.81 119 SER A CA 1
ATOM 954 C C . SER A 1 119 ? 5.334 -9.596 0.913 1.00 78.81 119 SER A C 1
ATOM 956 O O . SER A 1 119 ? 4.782 -10.234 0.021 1.00 78.81 119 SER A O 1
ATOM 958 N N . ARG A 1 120 ? 4.627 -8.892 1.809 1.00 82.56 120 ARG A N 1
ATOM 959 C CA . ARG A 1 120 ? 3.153 -8.890 1.849 1.00 82.56 120 ARG A CA 1
ATOM 960 C C . ARG A 1 120 ? 2.492 -8.099 0.726 1.00 82.56 120 ARG A C 1
ATOM 962 O O . ARG A 1 120 ? 1.378 -8.430 0.337 1.00 82.56 120 ARG A O 1
ATOM 969 N N . LEU A 1 121 ? 3.135 -7.033 0.257 1.00 81.38 121 LEU A N 1
ATOM 970 C CA . LEU A 1 121 ? 2.622 -6.205 -0.834 1.00 81.38 121 LEU A CA 1
ATOM 971 C C . LEU A 1 121 ? 2.923 -6.783 -2.221 1.00 81.38 121 LEU A C 1
ATOM 973 O O . LEU A 1 121 ? 2.292 -6.366 -3.189 1.00 81.38 121 LEU A O 1
ATOM 977 N N . GLY A 1 122 ? 3.878 -7.710 -2.309 1.00 76.50 122 GLY A N 1
ATOM 978 C CA . GLY A 1 122 ? 4.449 -8.180 -3.564 1.00 76.50 122 GLY A CA 1
ATOM 979 C C . GLY A 1 122 ? 5.625 -7.302 -3.983 1.00 76.50 122 GLY A C 1
ATOM 980 O O . GLY A 1 122 ? 5.519 -6.073 -4.060 1.00 76.50 122 GLY A O 1
ATOM 981 N N . VAL A 1 123 ? 6.763 -7.940 -4.265 1.00 69.12 123 VAL A N 1
ATOM 982 C CA . VAL A 1 123 ? 8.043 -7.270 -4.554 1.00 69.12 123 VAL A CA 1
ATOM 983 C C . VAL A 1 123 ? 7.926 -6.355 -5.777 1.00 69.12 123 VAL A C 1
ATOM 985 O O . VAL A 1 123 ? 8.499 -5.266 -5.786 1.00 69.12 123 VAL A O 1
ATOM 988 N N . LEU A 1 124 ? 7.100 -6.733 -6.756 1.00 70.50 124 LEU A N 1
ATOM 989 C CA . LEU A 1 124 ? 6.834 -5.943 -7.954 1.00 70.50 124 LEU A CA 1
ATOM 990 C C . LEU A 1 124 ? 6.098 -4.627 -7.663 1.00 70.50 124 LEU A C 1
ATOM 992 O O . LEU A 1 124 ? 6.419 -3.599 -8.257 1.00 70.50 124 LEU A O 1
ATOM 996 N N . GLN A 1 125 ? 5.138 -4.631 -6.733 1.00 74.12 125 GLN A N 1
ATOM 997 C CA . GLN A 1 125 ? 4.326 -3.449 -6.408 1.00 74.12 125 GLN A CA 1
ATOM 998 C C . GLN A 1 125 ? 5.159 -2.363 -5.709 1.00 74.12 125 GLN A C 1
ATOM 1000 O O . GLN A 1 125 ? 4.941 -1.163 -5.882 1.00 74.12 125 GLN A O 1
ATOM 1005 N N . VAL A 1 126 ? 6.141 -2.786 -4.914 1.00 73.44 126 VAL A N 1
ATOM 1006 C CA . VAL A 1 126 ? 7.034 -1.906 -4.146 1.00 73.44 126 VAL A CA 1
ATOM 1007 C C . VAL A 1 126 ? 8.350 -1.598 -4.861 1.00 73.44 126 VAL A C 1
ATOM 1009 O O . VAL A 1 126 ? 9.148 -0.812 -4.343 1.00 73.44 126 VAL A O 1
ATOM 1012 N N . PHE A 1 127 ? 8.590 -2.196 -6.031 1.00 73.88 127 PHE A N 1
ATOM 1013 C CA . PHE A 1 127 ? 9.784 -1.951 -6.826 1.00 73.88 127 PHE A CA 1
ATOM 1014 C C . PHE A 1 127 ? 9.753 -0.545 -7.427 1.00 73.88 127 PHE A C 1
ATOM 1016 O O . PHE A 1 127 ? 8.923 -0.210 -8.272 1.00 73.88 127 PHE A O 1
ATOM 1023 N N . ASP A 1 128 ? 10.690 0.290 -6.993 1.00 71.19 128 ASP A N 1
ATOM 1024 C CA . ASP A 1 128 ? 10.836 1.652 -7.486 1.00 71.19 128 ASP A CA 1
ATOM 1025 C C . ASP A 1 128 ? 11.945 1.684 -8.538 1.00 71.19 128 ASP A C 1
ATOM 1027 O O . ASP A 1 128 ? 13.140 1.739 -8.226 1.00 71.19 128 ASP A O 1
ATOM 1031 N N . LEU A 1 129 ? 11.493 1.670 -9.793 1.00 70.31 129 LEU A N 1
ATOM 1032 C CA . LEU A 1 129 ? 12.319 1.750 -10.994 1.00 70.31 129 LEU A CA 1
ATOM 1033 C C . LEU A 1 129 ? 13.295 2.929 -10.966 1.00 70.31 129 LEU A C 1
ATOM 1035 O O . LEU A 1 129 ? 14.338 2.826 -11.593 1.00 70.31 129 LEU A O 1
ATOM 1039 N N . TYR A 1 130 ? 12.985 4.017 -10.249 1.00 66.44 130 TYR A N 1
ATOM 1040 C CA . TYR A 1 130 ? 13.789 5.238 -10.213 1.00 66.44 130 TYR A CA 1
ATOM 1041 C C . TYR A 1 130 ? 14.837 5.271 -9.092 1.00 66.44 130 TYR A C 1
ATOM 1043 O O . TYR A 1 130 ? 15.685 6.155 -9.059 1.00 66.44 130 TYR A O 1
ATOM 1051 N N . ARG A 1 131 ? 14.816 4.348 -8.125 1.00 66.00 131 ARG A N 1
ATOM 1052 C CA . ARG A 1 131 ? 16.021 4.069 -7.315 1.00 66.00 131 ARG A CA 1
ATOM 1053 C C . ARG A 1 131 ? 16.078 2.573 -7.005 1.00 66.00 131 ARG A C 1
ATOM 1055 O O . ARG A 1 131 ? 15.727 2.170 -5.895 1.00 66.00 131 ARG A O 1
ATOM 1062 N N . PRO A 1 132 ? 16.529 1.759 -7.967 1.00 70.44 132 PRO A N 1
ATOM 1063 C CA . PRO A 1 132 ? 16.576 0.303 -7.857 1.00 70.44 132 PRO A CA 1
ATOM 1064 C C . PRO A 1 132 ? 17.766 -0.186 -7.006 1.00 70.44 132 PRO A C 1
ATOM 1066 O O . PRO A 1 132 ? 18.086 -1.366 -6.989 1.00 70.44 132 PRO A O 1
ATOM 1069 N N . ALA A 1 133 ? 18.476 0.711 -6.315 1.00 65.94 133 ALA A N 1
ATOM 1070 C CA . ALA A 1 133 ? 19.582 0.341 -5.442 1.00 65.94 133 ALA A CA 1
ATOM 1071 C C . ALA A 1 133 ? 19.057 -0.240 -4.119 1.00 65.94 133 ALA A C 1
ATOM 1073 O O . ALA A 1 133 ? 18.267 0.397 -3.418 1.00 65.94 133 ALA A O 1
ATOM 1074 N N . GLY A 1 134 ? 19.538 -1.425 -3.748 1.00 67.06 134 GLY A N 1
ATOM 1075 C CA . GLY A 1 134 ? 19.161 -2.097 -2.509 1.00 67.06 134 GLY A CA 1
ATOM 1076 C C . GLY A 1 134 ? 19.609 -3.554 -2.477 1.00 67.06 134 GLY A C 1
ATOM 1077 O O . GLY A 1 134 ? 20.187 -4.060 -3.436 1.00 67.06 134 GLY A O 1
ATOM 1078 N N . LYS A 1 135 ? 19.339 -4.232 -1.358 1.00 64.50 135 LYS A N 1
ATOM 1079 C CA . LYS A 1 135 ? 19.492 -5.688 -1.254 1.00 64.50 135 LYS A CA 1
ATOM 1080 C C . LYS A 1 135 ? 18.172 -6.345 -1.643 1.00 64.50 135 LYS A C 1
ATOM 1082 O O . LYS A 1 135 ? 17.146 -6.034 -1.043 1.00 64.50 135 LYS A O 1
ATOM 1087 N N . TYR A 1 136 ? 18.218 -7.256 -2.608 1.00 68.69 136 TYR A N 1
ATOM 1088 C CA . TYR A 1 136 ? 17.061 -8.021 -3.067 1.00 68.69 136 TYR A CA 1
ATOM 1089 C C . TYR A 1 136 ? 17.218 -9.487 -2.666 1.00 68.69 136 TYR A C 1
ATOM 1091 O O . TYR A 1 136 ? 18.294 -10.062 -2.814 1.00 68.69 136 TYR A O 1
ATOM 1099 N N . ARG A 1 137 ? 16.138 -10.096 -2.175 1.00 68.12 137 ARG A N 1
ATOM 1100 C CA . ARG A 1 137 ? 16.013 -11.548 -2.014 1.00 68.12 137 ARG A CA 1
ATOM 1101 C C . ARG A 1 137 ? 14.860 -11.995 -2.904 1.00 68.12 137 ARG A C 1
ATOM 1103 O O . ARG A 1 137 ? 13.711 -11.802 -2.527 1.00 68.12 137 ARG A O 1
ATOM 1110 N N . LEU A 1 138 ? 15.188 -12.519 -4.081 1.00 70.69 138 LEU A N 1
ATOM 1111 C CA . LEU A 1 138 ? 14.227 -12.884 -5.123 1.00 70.69 138 LEU A CA 1
ATOM 1112 C C . LEU A 1 138 ? 14.086 -14.408 -5.171 1.00 70.69 138 LEU A C 1
ATOM 1114 O O . LEU A 1 138 ? 15.076 -15.118 -5.335 1.00 70.69 138 LEU A O 1
ATOM 1118 N N . ASN A 1 139 ? 12.867 -14.909 -5.013 1.00 72.62 139 ASN A N 1
ATOM 1119 C CA . ASN A 1 139 ? 12.505 -16.299 -5.242 1.00 72.62 139 ASN A CA 1
ATOM 1120 C C . ASN A 1 139 ? 12.083 -16.468 -6.707 1.00 72.62 139 ASN A C 1
ATOM 1122 O O . ASN A 1 139 ? 10.964 -16.131 -7.086 1.00 72.62 139 ASN A O 1
ATOM 1126 N N . LEU A 1 140 ? 12.968 -17.037 -7.526 1.00 77.31 140 LEU A N 1
ATOM 1127 C CA . LEU A 1 140 ? 12.758 -17.165 -8.971 1.00 77.31 140 LEU A CA 1
ATOM 1128 C C . LEU A 1 140 ? 11.635 -18.135 -9.364 1.00 77.31 140 LEU A C 1
ATOM 1130 O O . LEU A 1 140 ? 11.243 -18.146 -10.529 1.00 77.31 140 LEU A O 1
ATOM 1134 N N . SER A 1 141 ? 11.078 -18.907 -8.428 1.00 73.12 141 SER A N 1
ATOM 1135 C CA . SER A 1 141 ? 9.852 -19.679 -8.663 1.00 73.12 141 SER A CA 1
ATOM 1136 C C . SER A 1 141 ? 8.629 -18.764 -8.813 1.00 73.12 141 SER A C 1
ATOM 1138 O O . SER A 1 141 ? 7.667 -19.136 -9.481 1.00 73.12 141 SER A O 1
ATOM 1140 N N . LYS A 1 142 ? 8.684 -17.531 -8.290 1.00 72.00 142 LYS A N 1
ATOM 1141 C CA . LYS A 1 142 ? 7.608 -16.532 -8.374 1.00 72.00 142 LYS A CA 1
ATOM 1142 C C . LYS A 1 142 ? 7.775 -15.612 -9.584 1.00 72.00 142 LYS A C 1
ATOM 1144 O O . LYS A 1 142 ? 8.873 -15.134 -9.857 1.00 72.00 142 LYS A O 1
ATOM 1149 N N . PHE A 1 143 ? 6.676 -15.326 -10.282 1.00 76.50 143 PHE A N 1
ATOM 1150 C CA . PHE A 1 143 ? 6.669 -14.454 -11.463 1.00 76.50 143 PHE A CA 1
ATOM 1151 C C . PHE A 1 143 ? 7.152 -13.026 -11.156 1.00 76.50 143 PHE A C 1
ATOM 1153 O O . PHE A 1 143 ? 8.094 -12.558 -11.789 1.00 76.50 143 PHE A O 1
ATOM 1160 N N . ASP A 1 144 ? 6.587 -12.382 -10.133 1.00 76.44 144 ASP A N 1
ATOM 1161 C CA . ASP A 1 144 ? 6.943 -11.016 -9.715 1.00 76.44 144 ASP A CA 1
ATOM 1162 C C . ASP A 1 144 ? 8.441 -10.832 -9.428 1.00 76.44 144 ASP A C 1
ATOM 1164 O O . ASP A 1 144 ? 9.042 -9.810 -9.770 1.00 76.44 144 ASP A O 1
ATOM 1168 N N . ASP A 1 145 ? 9.060 -11.836 -8.812 1.00 73.88 145 ASP A N 1
ATOM 1169 C CA . ASP A 1 145 ? 10.476 -11.810 -8.459 1.00 73.88 145 ASP A CA 1
ATOM 1170 C C . ASP A 1 145 ? 11.359 -11.966 -9.712 1.00 73.88 145 ASP A C 1
ATOM 1172 O O . ASP A 1 145 ? 12.411 -11.324 -9.802 1.00 73.88 145 ASP A O 1
ATOM 1176 N N . ARG A 1 146 ? 10.917 -12.749 -10.712 1.00 81.69 146 ARG A N 1
ATOM 1177 C CA . ARG A 1 146 ? 11.569 -12.832 -12.034 1.00 81.69 146 ARG A CA 1
ATOM 1178 C C . ARG A 1 146 ? 11.464 -11.514 -12.800 1.00 81.69 146 ARG A C 1
ATOM 1180 O O . ARG A 1 146 ? 12.461 -11.073 -13.364 1.00 81.69 146 ARG A O 1
ATOM 1187 N N . GLU A 1 147 ? 10.308 -10.856 -12.768 1.00 81.50 147 GLU A N 1
ATOM 1188 C CA . GLU A 1 147 ? 10.097 -9.540 -13.390 1.00 81.50 147 GLU A CA 1
ATOM 1189 C C . GLU A 1 147 ? 11.021 -8.466 -12.800 1.00 81.50 147 GLU A C 1
ATOM 1191 O O . GLU A 1 147 ? 11.636 -7.680 -13.525 1.00 81.50 147 GLU A O 1
ATOM 1196 N N . VAL A 1 148 ? 11.164 -8.433 -11.471 1.00 77.62 148 VAL A N 1
ATOM 1197 C CA . VAL A 1 148 ? 12.087 -7.498 -10.809 1.00 77.62 148 VAL A CA 1
ATOM 1198 C C . VAL A 1 148 ? 13.540 -7.801 -11.174 1.00 77.62 148 VAL A C 1
ATOM 1200 O O . VAL A 1 148 ? 14.288 -6.865 -11.465 1.00 77.62 148 VAL A O 1
ATOM 1203 N N . LEU A 1 149 ? 13.938 -9.078 -11.227 1.00 80.00 149 LEU A N 1
ATOM 1204 C CA . LEU A 1 149 ? 15.268 -9.463 -11.707 1.00 80.00 149 LEU A CA 1
ATOM 1205 C C . LEU A 1 149 ? 15.501 -9.001 -13.152 1.00 80.00 149 LEU A C 1
ATOM 1207 O O . LEU A 1 149 ? 16.547 -8.422 -13.440 1.00 80.00 149 LEU A O 1
ATOM 1211 N N . GLN A 1 150 ? 14.537 -9.217 -14.046 1.00 81.12 150 GLN A N 1
ATOM 1212 C CA . GLN A 1 150 ? 14.655 -8.825 -15.448 1.00 81.12 150 GLN A CA 1
ATOM 1213 C C . GLN A 1 150 ? 14.871 -7.313 -15.589 1.00 81.12 150 GLN A C 1
ATOM 1215 O O . GLN A 1 150 ? 15.804 -6.895 -16.271 1.00 81.12 150 GLN A O 1
ATOM 1220 N N . ARG A 1 151 ? 14.101 -6.490 -14.869 1.00 79.38 151 ARG A N 1
ATOM 1221 C CA . ARG A 1 151 ? 14.272 -5.025 -14.874 1.00 79.38 151 ARG A CA 1
ATOM 1222 C C . ARG A 1 151 ? 15.647 -4.596 -14.365 1.00 79.38 151 ARG A C 1
ATOM 1224 O O . ARG A 1 151 ? 16.250 -3.682 -14.921 1.00 79.38 151 ARG A O 1
ATOM 1231 N N . LEU A 1 152 ? 16.159 -5.257 -13.325 1.00 76.44 152 LEU A N 1
ATOM 1232 C CA . LEU A 1 152 ? 17.504 -5.003 -12.802 1.00 76.44 152 LEU A CA 1
ATOM 1233 C C . LEU A 1 152 ? 18.594 -5.354 -13.833 1.00 76.44 152 LEU A C 1
ATOM 1235 O O . LEU A 1 152 ? 19.552 -4.596 -13.990 1.00 76.44 152 LEU A O 1
ATOM 1239 N N . LEU A 1 153 ? 18.441 -6.465 -14.561 1.00 78.25 153 LEU A N 1
ATOM 1240 C CA . LEU A 1 153 ? 19.362 -6.872 -15.630 1.00 78.25 153 LEU A CA 1
ATOM 1241 C C . LEU A 1 153 ? 19.300 -5.924 -16.838 1.00 78.25 153 LEU A C 1
ATOM 1243 O O . LEU A 1 153 ? 20.340 -5.534 -17.364 1.00 78.25 153 LEU A O 1
ATOM 1247 N N . GLU A 1 154 ? 18.107 -5.492 -17.249 1.00 77.19 154 GLU A N 1
ATOM 1248 C CA . GLU A 1 154 ? 17.916 -4.500 -18.316 1.00 77.19 154 GLU A CA 1
ATOM 1249 C C . GLU A 1 154 ? 18.598 -3.162 -17.978 1.00 77.19 154 GLU A C 1
ATOM 1251 O O . GLU A 1 154 ? 19.271 -2.563 -18.822 1.00 77.19 154 GLU A O 1
ATOM 1256 N N . MET A 1 155 ? 18.506 -2.715 -16.721 1.00 71.00 155 MET A N 1
ATOM 1257 C CA . MET A 1 155 ? 19.206 -1.515 -16.242 1.00 71.00 155 MET A CA 1
ATOM 1258 C C . MET A 1 155 ? 20.730 -1.666 -16.278 1.00 71.00 155 MET A C 1
ATOM 1260 O O . MET A 1 155 ? 21.432 -0.709 -16.604 1.00 71.00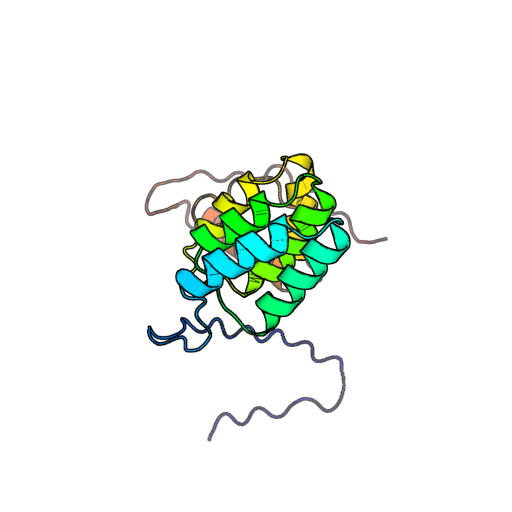 155 MET A O 1
ATOM 1264 N N . GLN A 1 156 ? 21.250 -2.858 -15.969 1.00 70.81 156 GLN A N 1
ATOM 1265 C CA . GLN A 1 156 ? 22.682 -3.143 -16.072 1.00 70.81 156 GLN A CA 1
ATOM 1266 C C . GLN A 1 156 ? 23.152 -3.128 -17.530 1.00 70.81 156 GLN A C 1
ATOM 1268 O O . GLN A 1 156 ? 24.167 -2.515 -17.838 1.00 70.81 156 GLN A O 1
ATOM 1273 N N . LEU A 1 157 ? 22.415 -3.780 -18.432 1.00 71.75 157 LEU A N 1
ATOM 1274 C CA . LEU A 1 157 ? 22.783 -3.889 -19.847 1.00 71.75 157 LEU A CA 1
ATOM 1275 C C . LEU A 1 157 ? 22.767 -2.543 -20.569 1.00 71.75 157 LEU A C 1
ATOM 1277 O O . LEU A 1 157 ? 23.576 -2.300 -21.461 1.00 71.75 157 LEU A O 1
ATOM 1281 N N . THR A 1 158 ? 21.839 -1.670 -20.190 1.00 70.56 158 THR A N 1
ATOM 1282 C CA . THR A 1 158 ? 21.716 -0.342 -20.791 1.00 70.56 158 THR A 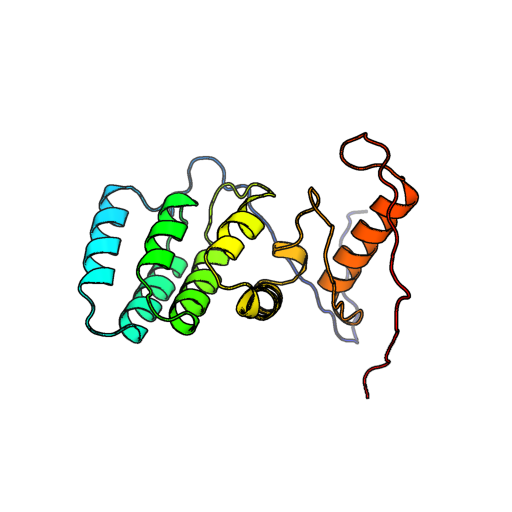CA 1
ATOM 1283 C C . THR A 1 158 ? 22.705 0.667 -20.207 1.00 70.56 158 THR A C 1
ATOM 1285 O O . THR A 1 158 ? 22.808 1.762 -20.762 1.00 70.56 158 THR A O 1
ATOM 1288 N N . ASP A 1 159 ? 23.416 0.333 -19.115 1.00 65.38 159 ASP A N 1
ATOM 1289 C CA . ASP A 1 159 ? 24.367 1.194 -18.381 1.00 65.38 159 ASP A CA 1
ATOM 1290 C C . ASP A 1 159 ? 23.809 2.606 -18.106 1.00 65.38 159 ASP A C 1
ATOM 1292 O O . ASP A 1 159 ? 24.544 3.582 -17.916 1.00 65.38 159 ASP A O 1
ATOM 1296 N N . THR A 1 160 ? 22.481 2.742 -18.131 1.00 57.00 160 THR A N 1
ATOM 1297 C CA . THR A 1 160 ? 21.780 4.018 -18.116 1.00 57.00 160 THR A CA 1
ATOM 1298 C C . THR A 1 160 ? 20.610 3.979 -17.153 1.00 57.00 160 THR A C 1
ATOM 1300 O O . THR A 1 160 ? 19.856 3.019 -17.053 1.00 57.00 160 THR A O 1
ATOM 1303 N N . PHE A 1 161 ? 20.475 5.067 -16.408 1.00 59.44 161 PHE A N 1
ATOM 1304 C CA . PHE A 1 161 ? 19.428 5.286 -15.431 1.00 59.44 161 PHE A CA 1
ATOM 1305 C C . PHE A 1 161 ? 18.939 6.725 -15.587 1.00 59.44 161 PHE A C 1
ATOM 1307 O O . PHE A 1 161 ? 19.740 7.651 -15.469 1.00 59.44 161 PHE A O 1
ATOM 1314 N N . GLU A 1 162 ? 17.666 6.923 -15.948 1.00 59.19 162 GL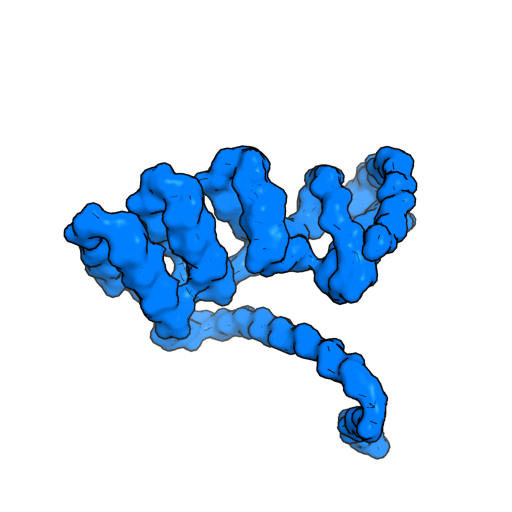U A N 1
ATOM 1315 C CA . GLU A 1 162 ? 17.125 8.247 -16.319 1.00 59.19 162 GLU A CA 1
ATOM 1316 C C . GLU A 1 162 ? 18.004 8.986 -17.356 1.00 59.19 162 GLU A C 1
ATOM 1318 O O . GLU A 1 162 ? 18.295 10.175 -17.222 1.00 59.19 162 GLU A O 1
ATOM 1323 N N . HIS A 1 163 ? 18.484 8.275 -18.383 1.00 58.50 163 HIS A N 1
ATOM 1324 C CA . HIS A 1 163 ? 19.396 8.807 -19.411 1.00 58.50 163 HIS A CA 1
ATOM 1325 C C . HIS A 1 163 ? 20.789 9.241 -18.907 1.00 58.50 163 HIS A C 1
ATOM 1327 O O . HIS A 1 163 ? 21.534 9.898 -19.635 1.00 58.50 163 HIS A O 1
ATOM 1333 N N . ARG A 1 164 ? 21.185 8.863 -17.686 1.00 49.59 164 ARG A N 1
ATOM 1334 C CA . ARG A 1 164 ? 22.533 9.094 -17.140 1.00 49.59 164 ARG A CA 1
ATOM 1335 C C . ARG A 1 164 ? 23.307 7.788 -17.080 1.00 49.59 164 ARG A C 1
ATOM 1337 O O . ARG A 1 164 ? 22.731 6.774 -16.707 1.00 49.59 164 ARG A O 1
ATOM 1344 N N . LYS A 1 165 ? 24.611 7.813 -17.382 1.00 55.72 165 LYS A N 1
ATOM 1345 C CA . LYS A 1 165 ? 25.473 6.637 -17.187 1.00 55.72 165 LYS A CA 1
ATOM 1346 C C . LYS A 1 165 ? 25.470 6.229 -15.714 1.00 55.72 165 LYS A C 1
ATOM 1348 O O . LYS A 1 165 ? 25.848 7.032 -14.861 1.00 55.72 165 LYS A O 1
ATOM 1353 N N . ALA A 1 166 ? 25.069 4.999 -15.428 1.00 58.50 166 ALA A N 1
ATOM 1354 C CA . ALA A 1 166 ? 25.063 4.429 -14.090 1.00 58.50 166 ALA A CA 1
ATOM 1355 C C . ALA A 1 166 ? 25.783 3.084 -14.139 1.00 58.50 166 ALA A C 1
ATOM 1357 O O . ALA A 1 166 ? 25.386 2.193 -14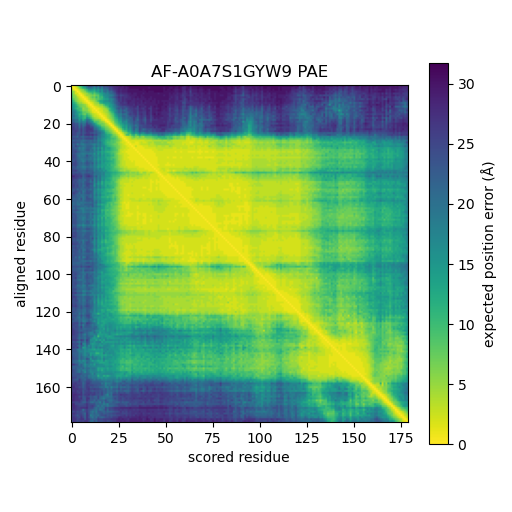.879 1.00 58.50 166 ALA A O 1
ATOM 1358 N N . LYS A 1 167 ? 26.863 2.953 -13.363 1.00 55.75 167 LYS A N 1
ATOM 1359 C CA . LYS A 1 167 ? 27.600 1.697 -13.252 1.00 55.75 167 LYS A CA 1
ATOM 1360 C C . LYS A 1 167 ? 26.906 0.837 -12.204 1.00 55.75 167 LYS A C 1
ATOM 1362 O O . LYS A 1 167 ? 27.015 1.119 -11.014 1.00 55.75 167 LYS A O 1
ATOM 1367 N N . TRP A 1 168 ? 26.188 -0.182 -12.648 1.00 57.91 168 TRP A N 1
ATOM 1368 C CA . TRP A 1 168 ? 25.525 -1.135 -11.766 1.00 57.91 168 TRP A CA 1
ATOM 1369 C C . TRP A 1 168 ? 26.465 -2.307 -11.483 1.00 57.91 168 TRP A C 1
ATOM 1371 O O . TRP A 1 168 ? 26.983 -2.934 -12.406 1.00 57.91 168 TRP A O 1
ATOM 1381 N N . TRP A 1 169 ? 26.711 -2.604 -10.208 1.00 55.53 169 TRP A N 1
ATOM 1382 C CA . TRP A 1 169 ? 27.433 -3.804 -9.794 1.00 55.53 169 TRP A CA 1
ATOM 1383 C C . TRP A 1 169 ? 26.508 -4.681 -8.958 1.00 55.53 169 TRP A C 1
ATOM 1385 O O . TRP A 1 169 ? 25.998 -4.265 -7.919 1.00 55.53 169 TRP A O 1
ATOM 1395 N N . PHE A 1 170 ? 26.308 -5.912 -9.412 1.00 57.75 170 PHE A N 1
ATOM 1396 C CA . PHE A 1 170 ? 25.771 -6.961 -8.563 1.00 57.75 170 PHE A CA 1
ATOM 1397 C C . PHE A 1 170 ? 26.945 -7.522 -7.757 1.00 57.75 170 PHE A C 1
ATOM 1399 O O . PHE A 1 170 ? 27.891 -8.062 -8.334 1.00 57.75 170 PHE A O 1
ATOM 1406 N N . GLU A 1 171 ? 26.932 -7.349 -6.432 1.00 52.31 171 GLU A N 1
ATOM 1407 C CA . GLU A 1 171 ? 27.801 -8.157 -5.567 1.00 52.31 171 GLU A CA 1
ATOM 1408 C C . GLU A 1 171 ? 27.475 -9.639 -5.810 1.00 52.31 171 GLU A C 1
ATOM 1410 O O . GLU A 1 171 ? 26.329 -9.959 -6.128 1.00 52.31 171 GLU A O 1
ATOM 1415 N N . GLN A 1 172 ? 28.490 -10.512 -5.727 1.00 49.59 172 GLN A N 1
ATOM 1416 C CA . GLN A 1 172 ? 28.412 -11.939 -6.073 1.00 49.59 172 GLN A CA 1
ATOM 1417 C C . GLN A 1 172 ? 27.043 -12.544 -5.738 1.00 49.59 172 GLN A C 1
ATOM 1419 O O . GLN A 1 172 ? 26.690 -12.693 -4.569 1.00 49.59 172 GLN A O 1
ATOM 1424 N N . ALA A 1 173 ? 26.275 -12.886 -6.775 1.00 53.69 173 ALA A N 1
ATOM 1425 C CA . ALA A 1 173 ? 24.998 -13.552 -6.600 1.00 53.69 173 ALA A CA 1
ATOM 1426 C C . ALA A 1 173 ? 25.257 -14.938 -5.996 1.00 53.69 173 ALA A C 1
ATOM 1428 O O . ALA A 1 173 ? 25.816 -15.815 -6.654 1.00 53.69 173 ALA A O 1
ATOM 1429 N N . SER A 1 174 ? 24.877 -15.137 -4.736 1.00 53.16 174 SER A N 1
ATOM 1430 C CA . SER A 1 174 ? 24.828 -16.467 -4.143 1.00 53.16 174 SER A CA 1
ATOM 1431 C C . SER A 1 174 ? 23.493 -17.111 -4.506 1.00 53.16 174 SER A C 1
ATOM 1433 O O . SER A 1 174 ? 22.426 -16.667 -4.085 1.00 53.16 174 SER A O 1
ATOM 1435 N N . PHE A 1 175 ? 23.550 -18.159 -5.324 1.00 49.16 175 PHE A N 1
ATOM 1436 C CA . PHE A 1 175 ? 22.401 -19.011 -5.597 1.00 49.16 175 PHE A CA 1
ATOM 1437 C C . PHE A 1 175 ? 22.366 -20.131 -4.556 1.00 49.16 175 PHE A C 1
ATOM 1439 O O . PHE A 1 175 ? 23.297 -20.932 -4.469 1.00 49.16 175 PHE A O 1
ATOM 1446 N N . SER A 1 176 ? 21.297 -20.184 -3.769 1.00 53.50 176 SER A N 1
ATOM 1447 C CA . SER A 1 176 ? 20.973 -21.340 -2.937 1.00 53.50 176 SER A CA 1
ATOM 1448 C C . SER A 1 176 ? 19.743 -22.009 -3.548 1.00 53.50 176 SER A C 1
ATOM 1450 O O . SER A 1 176 ? 18.700 -21.354 -3.594 1.00 53.50 176 SER A O 1
ATOM 1452 N N . PRO A 1 177 ? 19.834 -23.258 -4.037 1.00 43.41 177 PRO A N 1
ATOM 1453 C CA . PRO A 1 177 ? 18.635 -24.021 -4.363 1.00 43.41 177 PRO A CA 1
ATOM 1454 C C . PRO A 1 177 ? 17.791 -24.205 -3.091 1.00 43.41 177 PRO A C 1
ATOM 1456 O O . PRO A 1 177 ? 18.354 -24.331 -1.999 1.00 43.41 177 PRO A O 1
ATOM 1459 N N . ASP A 1 178 ? 16.461 -24.170 -3.223 1.00 47.00 178 ASP A N 1
ATOM 1460 C CA . ASP A 1 178 ? 15.563 -24.510 -2.110 1.00 47.00 178 ASP A CA 1
ATOM 1461 C C . ASP A 1 178 ? 15.859 -25.954 -1.636 1.00 47.00 178 ASP A C 1
ATOM 1463 O O . ASP A 1 178 ? 16.181 -26.802 -2.477 1.00 47.00 178 ASP A O 1
ATOM 1467 N N . PRO A 1 179 ? 15.820 -26.222 -0.316 1.00 44.00 179 PRO A N 1
ATOM 1468 C CA . PRO A 1 179 ? 16.036 -27.555 0.247 1.00 44.00 179 PRO A CA 1
ATOM 1469 C C . PRO A 1 179 ? 14.944 -28.562 -0.132 1.00 44.00 179 PRO A C 1
ATOM 1471 O O . PRO A 1 179 ? 13.777 -28.148 -0.319 1.00 44.00 179 PRO A O 1
#

Sequence (179 aa):
SDGAWDPPDEGVLEVDVAKHNNVADDDESAMNGQDFDRLIGQVNNLASNSSKVMMVKRVAKDYSFSVEQAMALIATFFREKDREEAFVSLYSRIRKRKPAIPRMLLRLFEREWVPQLQSRLGVLQVFDLYRPAGKYRLNLSKFDDREVLQRLLEMQLTDTFEHRKAKWWFEQASFSPDP

InterPro domains:
  IPR028011 Domain of unknown function DUF4476 [PF14771] (31-94)

pLDDT: mean 75.01, std 17.73, range [31.23, 96.62]

Foldseek 3Di:
DDPPDDDDPDDDDDDDDDPPPLPPPPPVQEDDDVNLVVLLVVLLPDPDLVVSLVSLLVSLVRHAYELVSLLSSLVSDPDQVSSLSSCLSNLVRYHPDDLCSLVVVLVVHDPVCSVVSCVSSDVQSSQRLQPNDDDDDADPVDPSSVVNVVSLVVCCVVCDHPNDRHHDDDDDDDDDDDD

Radius of gyration: 19.79 Å; Cα contacts (8 Å, |Δi|>4): 126; chains: 1; bounding box: 46×46×60 Å

Solvent-accessible surface area (backbone atoms only — not comparable to full-atom values): 11318 Å² total; per-residue (Å²): 133,79,90,77,81,79,83,76,96,74,82,88,88,84,81,89,85,80,82,79,67,80,70,59,97,79,54,89,43,48,65,50,70,71,62,45,54,52,48,52,52,53,46,68,68,43,91,42,69,68,58,32,35,51,51,48,47,56,50,41,72,68,33,33,31,50,65,68,57,47,51,56,59,37,66,74,41,88,50,66,73,53,23,50,58,34,41,63,44,43,54,86,26,47,54,89,76,51,76,64,47,49,59,59,58,52,66,79,47,61,80,84,52,43,64,59,51,36,63,74,66,34,60,50,74,53,55,33,86,90,63,75,78,77,91,83,87,68,56,73,91,38,69,52,36,41,54,50,50,50,54,55,51,53,39,46,76,62,34,39,52,95,91,35,86,42,92,71,79,80,72,86,84,81,86,73,80,84,132

Nearest PDB structures (foldseek):
  5k7v-assembly1_B  TM=2.022E-01  e=1.421E+00  synthetic construct
  8r7c-assembly2_F  TM=1.916E-01  e=2.229E+00  Homo sapiens

Secondary structure (DSSP, 8-state):
----PPPPSSS-------------S--TTB--HHHHHHHHHHHHH-SSHHHHHHHHHHHHHH-BB-HHHHHHHHHT--SHHHHHHHHHHHHTTBSS--TTHHHHHHTTS-TTTHHHHHHHH-HHHH--TT---S-----TTSHHHHHHHHHHHHHHHTTEETTEE--------------